Protein AF-A0A2U1PS26-F1 (afdb_monomer)

Radius of gyration: 28.85 Å; Cα contacts (8 Å, |Δi|>4): 694; chains: 1; bounding box: 115×81×84 Å

pLDDT: mean 74.06, std 21.69, range [26.38, 98.12]

Sequence (357 aa):
MASHRNKGPVSCQDYFPKDDKPQEVTSKIVESSTYLSTKQEAKMAFDSRVEKCLFYKRNDVLNTCCVNDLLLANPMSKTSIHYPLIVDDFARLVGSANGLICIVQYEGISIYNPTTRICNRVYGGFVAPMRDYHVVYGFGYDSYTDDYKVVAVHKSNNKVKVYSLKTRIWKKVSDFPDAYLLEDGVFLNGCIHWLDYLPNNFPTIVSFDLLTETYSQVSHPQYDEGEKRLDLGVLRDRLCVLSSYGQKAVTDIWVMQDDSWINSLSITYPEDHDGWGRLWQTYWMSNDGKILIRFGYRVFLYDSNNSSFTLVNETDDCRWVCSFDESLVSPIGPGIRYRLRSWKVKSRMGESSSSAI

Mean predicted aligned error: 13.65 Å

Nearest PDB structures (foldseek):
  7on7-assembly2_B  TM=6.291E-01  e=2.907E-09  synthetic construct
  8pju-assembly1_A  TM=6.583E-01  e=1.803E-07  synthetic construct
  7mx5-assembly2_B  TM=6.478E-01  e=5.528E-06  Acinetobacter baumannii
  6rte-assembly2_B  TM=4.426E-01  e=8.269E-06  Pseudomonas aeruginosa
  6igr-assembly1_A  TM=5.246E-01  e=3.181E-02  Deinococcus radiodurans R1 = ATCC 13939 = DSM 20539

Foldseek 3Di:
DDDDDDDDDDDDDDDDDDDDDDDDDDPVVVVVVVVVVVVVVVVVVVVPFQKKKWFDFAPFAIKIDGVVCLVVVNLPGIDGDPDPPPAHRPKDWQADEQQWTWIAHQQGIWTARPQVRDIDGADDFPDDRPPDPQKAWHWYADPVVRWIKIWIAGLPFQWIWIATLQVSDIDTDDGHDNFRFDHHWDDADQKTWTWGPPPPDDTWIWIARNVVRDIDTADDADDDDDDWDWAWEAAPRWIWIWTWHLVQQKTFIWTDDDRYIDRPAIAHHDPPDPSPWDWHYWAYADPQQWTFTDTRQWIWTARRVVNDTDTRPPSGNIPDMHIGTNDPDHSRHPDDDDPPPPPDPDDPDDDDDDDDD

Solvent-accessible surface area (backbone atoms only — not comparable to full-atom values): 21420 Å² total; per-residue (Å²): 135,88,81,90,83,88,82,84,86,86,87,84,86,89,87,87,90,84,89,84,84,88,88,75,90,62,71,67,59,53,57,50,49,54,55,49,47,52,52,49,49,50,49,51,51,58,77,65,55,72,48,28,34,38,38,34,35,72,97,54,66,48,34,36,33,48,46,66,41,60,73,69,73,46,77,84,65,64,46,76,52,90,62,93,74,79,71,53,92,69,51,40,79,36,36,52,45,84,23,35,34,35,37,41,35,48,93,36,35,36,31,32,12,79,68,70,66,44,73,28,82,46,76,64,84,69,86,62,77,58,81,65,91,46,59,38,38,24,30,37,48,24,78,88,78,70,35,43,38,39,38,30,36,32,57,90,76,29,45,28,26,40,32,34,44,57,78,70,45,77,42,79,58,73,59,50,73,95,53,41,66,82,61,55,14,47,52,56,98,42,25,33,37,31,62,25,52,42,94,90,55,80,63,40,32,42,32,36,35,60,80,82,68,44,77,47,81,46,86,63,71,90,74,75,89,74,79,63,50,78,33,72,36,57,56,93,95,25,55,26,40,39,43,32,26,72,94,73,42,32,32,38,35,29,36,52,52,92,94,45,64,41,83,73,47,76,46,70,58,67,90,88,56,85,80,78,57,47,77,61,46,55,52,47,69,54,95,86,42,39,30,42,34,34,47,52,37,35,37,30,42,33,34,66,85,78,74,43,78,43,78,46,82,92,30,69,55,30,75,51,74,40,51,40,48,79,38,83,63,66,51,59,34,81,88,77,79,80,78,80,78,78,80,78,81,79,80,79,79,80,82,86,78,88,77,89,131

InterPro domains:
  IPR013187 F-box associated beta-propeller, type 3 [PF08268] (90-270)
  IPR017451 F-box associated beta-propeller domain [TIGR01640] (96-295)
  IPR050796 SCF complex F-box component [PTHR31672] (48-308)

Organism: Artemisia annua (NCBI:txid35608)

Secondary structure (DSSP, 8-state):
---------------------PPP--HHHHHHHHHHHHHHHHHHHHHH---EEEEEETTS-EEEEEHHHHHTT-GGG-EEE-SS----TT-EEEEEETTEEEEEETTEEEEEETTTTEEEEE--SS-S-S--TTEEEEEEEETTTTEEEEEEEETTTTEEEEEETTTTEEEE-SPPPS--B-SPBEEETTEEEEEE--TTSPPEEEEEETTT--EEEE----PPSS--EEEEEEETTEEEEEEEEGGGTEEEEEEEETTEEEEEEEEEPPTT--SS--EEEEEEE-TTSEEEEEETTEEEEEETTTTEEEE-TT-TTEEEEEEE------SS-TT----------------------

Structure (mmCIF, N/CA/C/O backbone):
data_AF-A0A2U1PS26-F1
#
_entry.id   AF-A0A2U1PS26-F1
#
loop_
_atom_site.group_PDB
_atom_site.id
_atom_site.type_symbol
_atom_site.label_atom_id
_atom_site.label_alt_id
_atom_site.label_comp_id
_atom_site.label_asym_id
_atom_site.label_entity_id
_atom_site.label_seq_id
_atom_site.pdbx_PDB_ins_code
_atom_site.Cartn_x
_atom_site.Cartn_y
_atom_site.Cartn_z
_atom_site.occupancy
_atom_site.B_iso_or_equiv
_atom_site.auth_seq_id
_atom_site.auth_comp_id
_atom_site.auth_asym_id
_atom_site.auth_atom_id
_atom_site.pdbx_PDB_model_num
ATOM 1 N N . MET A 1 1 ? 46.882 -25.041 52.140 1.00 34.78 1 MET A N 1
ATOM 2 C CA . MET A 1 1 ? 47.902 -26.039 52.526 1.00 34.78 1 MET A CA 1
ATOM 3 C C . MET A 1 1 ? 47.245 -27.404 52.603 1.00 34.78 1 MET A C 1
ATOM 5 O O . MET A 1 1 ? 46.133 -27.484 53.099 1.00 34.78 1 MET A O 1
ATOM 9 N N . ALA A 1 2 ? 47.995 -28.417 52.172 1.00 35.75 2 ALA A N 1
ATOM 10 C CA . ALA A 1 2 ? 47.807 -29.853 52.378 1.00 35.75 2 ALA A CA 1
ATOM 11 C C . ALA A 1 2 ? 46.758 -30.590 51.524 1.00 35.75 2 ALA A C 1
ATOM 13 O O . ALA A 1 2 ? 45.553 -30.369 51.578 1.00 35.75 2 ALA A O 1
ATOM 14 N N . SER A 1 3 ? 47.323 -31.510 50.750 1.00 30.67 3 SER A N 1
ATOM 15 C CA . SER A 1 3 ? 46.745 -32.507 49.871 1.00 30.67 3 SER A CA 1
ATOM 16 C C . SER A 1 3 ? 46.545 -33.858 50.579 1.00 30.67 3 SER A C 1
ATOM 18 O O . SER A 1 3 ? 47.207 -34.162 51.567 1.00 30.67 3 SER A O 1
ATOM 20 N N . HIS A 1 4 ? 45.691 -34.676 49.954 1.00 34.16 4 HIS A N 1
ATOM 21 C CA . HIS A 1 4 ? 45.647 -36.147 49.924 1.00 34.16 4 HIS A CA 1
ATOM 22 C C . HIS A 1 4 ? 45.400 -36.963 51.207 1.00 34.16 4 HIS A C 1
ATOM 24 O O . HIS A 1 4 ? 46.207 -36.976 52.129 1.00 34.16 4 HIS A O 1
ATOM 30 N N . ARG A 1 5 ? 44.422 -37.886 51.116 1.00 34.34 5 ARG A N 1
ATOM 31 C CA . ARG A 1 5 ? 44.708 -39.335 50.988 1.00 34.34 5 ARG A CA 1
ATOM 32 C C . ARG A 1 5 ? 43.490 -40.170 50.555 1.00 34.34 5 ARG A C 1
ATOM 34 O O . ARG A 1 5 ? 42.388 -40.004 51.060 1.00 34.34 5 ARG A O 1
ATOM 41 N N . ASN A 1 6 ? 43.778 -41.091 49.634 1.00 31.48 6 ASN A N 1
ATOM 42 C CA . ASN A 1 6 ? 42.978 -42.213 49.133 1.00 31.48 6 ASN A CA 1
ATOM 43 C C . ASN A 1 6 ? 42.407 -43.129 50.223 1.00 31.48 6 ASN A C 1
ATOM 45 O O . ASN A 1 6 ? 43.132 -43.430 51.169 1.00 31.48 6 ASN A O 1
ATOM 49 N N . LYS A 1 7 ? 41.241 -43.738 49.942 1.00 34.38 7 LYS A N 1
ATOM 50 C CA . LYS A 1 7 ? 40.988 -45.193 50.063 1.00 34.38 7 LYS A CA 1
ATOM 51 C C . LYS A 1 7 ? 39.876 -45.627 49.085 1.00 34.38 7 LYS A C 1
ATOM 53 O O . LYS A 1 7 ? 38.741 -45.193 49.224 1.00 34.38 7 LYS A O 1
ATOM 58 N N . GLY A 1 8 ? 40.199 -46.497 48.129 1.00 26.38 8 GLY A N 1
ATOM 59 C CA . GLY A 1 8 ? 39.286 -47.564 47.676 1.00 26.38 8 GLY A CA 1
ATOM 60 C C . GLY A 1 8 ? 39.736 -48.896 48.308 1.00 26.38 8 GLY A C 1
ATOM 61 O O . GLY A 1 8 ? 40.668 -48.848 49.120 1.00 26.38 8 GLY A O 1
ATOM 62 N N . PRO A 1 9 ? 39.200 -50.078 47.932 1.00 38.41 9 PRO A N 1
ATOM 63 C CA . PRO A 1 9 ? 38.108 -50.363 46.985 1.00 38.41 9 PRO A CA 1
ATOM 64 C C . PRO A 1 9 ? 37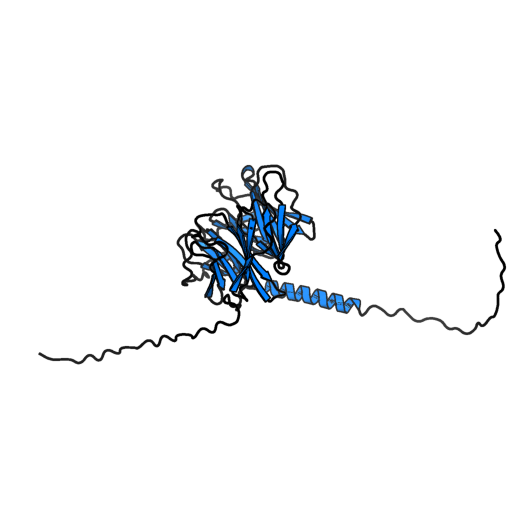.030 -51.327 47.557 1.00 38.41 9 PRO A C 1
ATOM 66 O O . PRO A 1 9 ? 37.272 -52.001 48.552 1.00 38.41 9 PRO A O 1
ATOM 69 N N . VAL A 1 10 ? 35.877 -51.474 46.889 1.00 32.66 10 VAL A N 1
ATOM 70 C CA . VAL A 1 10 ? 35.096 -52.732 46.901 1.00 32.66 10 VAL A CA 1
ATOM 71 C C . VAL A 1 10 ? 34.540 -52.980 45.498 1.00 32.66 10 VAL A C 1
ATOM 73 O O . VAL A 1 10 ? 33.983 -52.089 44.863 1.00 32.66 10 VAL A O 1
ATOM 76 N N . SER A 1 11 ? 34.775 -54.200 45.030 1.00 27.84 11 SER A N 1
ATOM 77 C CA . SER A 1 11 ? 34.477 -54.779 43.724 1.00 27.84 11 SER A CA 1
ATOM 78 C C . SER A 1 11 ? 33.042 -55.292 43.586 1.00 27.84 11 SER A C 1
ATOM 80 O O . SER A 1 11 ? 32.504 -55.841 44.545 1.00 27.84 11 SER A O 1
ATOM 82 N N . CYS A 1 12 ? 32.519 -55.278 42.358 1.00 27.55 12 CYS A N 1
ATOM 83 C CA . CYS A 1 12 ? 31.944 -56.461 41.694 1.00 27.55 12 CYS A CA 1
ATOM 84 C C . CYS A 1 12 ? 31.834 -56.188 40.181 1.00 27.55 12 CYS A C 1
ATOM 86 O O . CYS A 1 12 ? 30.952 -55.458 39.737 1.00 27.55 12 CYS A O 1
ATOM 88 N N . GLN A 1 13 ? 32.761 -56.759 39.409 1.00 27.91 13 GLN A N 1
ATOM 89 C CA . GLN A 1 13 ? 32.493 -57.291 38.064 1.00 27.91 13 GLN A CA 1
ATOM 90 C C . GLN A 1 13 ? 32.000 -58.744 38.302 1.00 27.91 13 GLN A C 1
ATOM 92 O O . GLN A 1 13 ? 32.330 -59.315 39.338 1.00 27.91 13 GLN A O 1
ATOM 97 N N . ASP A 1 14 ? 31.100 -59.363 37.542 1.00 28.75 14 ASP A N 1
ATOM 98 C CA . ASP A 1 14 ? 31.142 -59.653 36.109 1.00 28.75 14 ASP A CA 1
ATOM 99 C C . ASP A 1 14 ? 29.738 -60.054 35.602 1.00 28.75 14 ASP A C 1
ATOM 101 O O . ASP A 1 14 ? 28.973 -60.667 36.345 1.00 28.75 14 ASP A O 1
ATOM 105 N N . TYR A 1 15 ? 29.402 -59.725 34.347 1.00 30.38 15 TYR A N 1
ATOM 106 C CA . TYR A 1 15 ? 29.166 -60.671 33.231 1.00 30.38 15 TYR A CA 1
ATOM 107 C C . TYR A 1 15 ? 28.523 -59.941 32.022 1.00 30.38 15 TYR A C 1
ATOM 109 O O . TYR A 1 15 ? 27.446 -59.360 32.109 1.00 30.38 15 TYR A O 1
ATOM 117 N N . PHE A 1 16 ? 29.241 -59.970 30.895 1.00 35.31 16 PHE A N 1
ATOM 118 C CA . PHE A 1 16 ? 28.951 -59.427 29.547 1.00 35.31 16 PHE A CA 1
ATOM 119 C C . PHE A 1 16 ? 27.953 -60.320 28.749 1.00 35.31 16 PHE A C 1
ATOM 121 O O . PHE A 1 16 ? 27.821 -61.488 29.121 1.00 35.31 16 PHE A O 1
ATOM 128 N N . PRO A 1 17 ? 27.276 -59.853 27.659 1.00 33.19 17 PRO A N 1
ATOM 129 C CA . PRO A 1 17 ? 27.904 -59.628 26.339 1.00 33.19 17 PRO A CA 1
ATOM 130 C C . PRO A 1 17 ? 27.417 -58.410 25.519 1.00 33.19 17 PRO A C 1
ATOM 132 O O . PRO A 1 17 ? 26.493 -57.691 25.881 1.00 33.19 17 PRO A O 1
ATOM 135 N N . LYS A 1 18 ? 28.158 -58.181 24.427 1.00 33.16 18 LYS A N 1
ATOM 136 C CA . LYS A 1 18 ? 28.184 -57.040 23.503 1.00 33.16 18 LYS A CA 1
ATOM 137 C C . LYS A 1 18 ? 27.075 -57.032 22.430 1.00 33.16 18 LYS A C 1
ATOM 139 O O . LYS A 1 18 ? 26.565 -58.086 22.073 1.00 33.16 18 LYS A O 1
ATOM 144 N N . ASP A 1 19 ? 26.917 -55.827 21.864 1.00 38.78 19 ASP A N 1
ATOM 145 C CA . ASP A 1 19 ? 26.486 -55.433 20.506 1.00 38.78 19 ASP A CA 1
ATOM 146 C C . ASP A 1 19 ? 25.015 -55.616 20.079 1.00 38.78 19 ASP A C 1
ATOM 148 O O . ASP A 1 19 ? 24.597 -56.714 19.740 1.00 38.78 19 ASP A O 1
ATOM 152 N N . ASP A 1 20 ? 24.284 -54.492 19.946 1.00 31.50 20 ASP A N 1
ATOM 153 C CA . ASP A 1 20 ? 23.445 -54.217 18.762 1.00 31.50 20 ASP A CA 1
ATOM 154 C C . ASP A 1 20 ? 23.040 -52.720 18.620 1.00 31.50 20 ASP A C 1
ATOM 156 O O . ASP A 1 20 ? 22.429 -52.132 19.507 1.00 31.50 20 ASP A O 1
ATOM 160 N N . LYS A 1 21 ? 23.444 -52.141 17.475 1.00 32.28 21 LYS A N 1
ATOM 161 C CA . LYS A 1 21 ? 22.984 -50.981 16.657 1.00 32.28 21 LYS A CA 1
ATOM 162 C C . LYS A 1 21 ? 22.307 -49.720 17.267 1.00 32.28 21 LYS A C 1
ATOM 164 O O . LYS A 1 21 ? 21.411 -49.814 18.098 1.00 32.28 21 LYS A O 1
ATOM 169 N N . PRO A 1 22 ? 22.603 -48.511 16.728 1.00 32.78 22 PRO A N 1
ATOM 170 C CA . PRO A 1 22 ? 21.893 -47.281 17.086 1.00 32.78 22 PRO A CA 1
ATOM 171 C C . PRO A 1 22 ? 20.513 -47.203 16.405 1.00 32.78 22 PRO A C 1
ATOM 173 O O . PRO A 1 22 ? 20.401 -47.387 15.194 1.00 32.78 22 PRO A O 1
ATOM 176 N N . GLN A 1 23 ? 19.464 -46.900 17.178 1.00 32.31 23 GLN A N 1
ATOM 177 C CA . GLN A 1 23 ? 18.137 -46.567 16.650 1.00 32.31 23 GLN A CA 1
ATOM 178 C C . GLN A 1 23 ? 18.144 -45.168 16.013 1.00 32.31 23 GLN A C 1
ATOM 180 O O . GLN A 1 23 ? 18.415 -44.161 16.669 1.00 32.31 23 GLN A O 1
ATOM 185 N N . GLU A 1 24 ? 17.837 -45.133 14.718 1.00 36.78 24 GLU A N 1
ATOM 186 C CA . GLU A 1 24 ? 17.672 -43.945 13.884 1.00 36.78 24 GLU A CA 1
ATOM 187 C C . GLU A 1 24 ? 16.358 -43.190 14.153 1.00 36.78 24 GLU A C 1
ATOM 189 O O . GLU A 1 24 ? 15.264 -43.752 14.186 1.00 36.78 24 GLU A O 1
ATOM 194 N N . VAL A 1 25 ? 16.496 -41.867 14.276 1.00 42.25 25 VAL A N 1
ATOM 195 C CA . VAL A 1 25 ? 15.919 -40.871 13.352 1.00 42.25 25 VAL A CA 1
ATOM 196 C C . VAL A 1 25 ? 14.529 -41.209 12.790 1.00 42.25 25 VAL A C 1
ATOM 198 O O . VAL A 1 25 ? 14.389 -41.628 11.649 1.00 42.25 25 VAL A O 1
ATOM 201 N N . THR A 1 26 ? 13.469 -40.928 13.548 1.00 36.88 26 THR A N 1
ATOM 202 C CA . THR A 1 26 ? 12.095 -40.908 12.996 1.00 36.88 26 THR A CA 1
ATOM 203 C C . THR A 1 26 ? 11.290 -39.659 13.365 1.00 36.88 26 THR A C 1
ATOM 205 O O . THR A 1 26 ? 10.340 -39.333 12.663 1.00 36.88 26 THR A O 1
ATOM 208 N N . SER A 1 27 ? 11.700 -38.864 14.362 1.00 40.09 27 SER A N 1
ATOM 209 C CA . SER A 1 27 ? 10.968 -37.645 14.756 1.00 40.09 27 SER A CA 1
ATOM 210 C C . SER A 1 27 ? 11.283 -36.404 13.906 1.00 40.09 27 SER A C 1
ATOM 212 O O . SER A 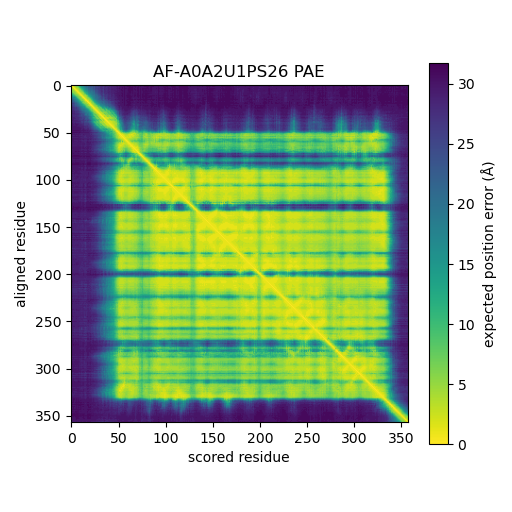1 27 ? 10.389 -35.610 13.637 1.00 40.09 27 SER A O 1
ATOM 214 N N . LYS A 1 28 ? 12.517 -36.249 13.401 1.00 41.44 28 LYS A N 1
ATOM 215 C CA . LYS A 1 28 ? 12.901 -35.083 12.569 1.00 41.44 28 LYS A CA 1
ATOM 216 C C . LYS A 1 28 ? 12.369 -35.129 11.133 1.00 41.44 28 LYS A C 1
ATOM 218 O O . LYS A 1 28 ? 12.204 -34.086 10.501 1.00 41.44 28 LYS A O 1
ATOM 223 N N . ILE A 1 29 ? 12.114 -36.325 10.599 1.00 40.34 29 ILE A N 1
ATOM 224 C CA . ILE A 1 29 ? 11.603 -36.498 9.230 1.00 40.34 29 ILE A CA 1
ATOM 225 C C . ILE A 1 29 ? 10.118 -36.123 9.160 1.00 40.34 29 ILE A C 1
ATOM 227 O O . ILE A 1 29 ? 9.696 -35.499 8.193 1.00 40.34 29 ILE A O 1
ATOM 231 N N . VAL A 1 30 ? 9.339 -36.411 10.209 1.00 42.69 30 VAL A N 1
ATOM 232 C CA . VAL A 1 30 ? 7.917 -36.048 10.238 1.00 42.69 30 VAL A CA 1
ATOM 233 C C . VAL A 1 30 ? 7.753 -34.529 10.277 1.00 42.69 30 VAL A C 1
ATOM 235 O O . VAL A 1 30 ? 7.093 -34.009 9.389 1.00 42.69 30 VAL A O 1
ATOM 238 N N . GLU A 1 31 ? 8.429 -33.807 11.181 1.00 43.06 31 GLU A N 1
ATOM 239 C CA . GLU A 1 31 ? 8.341 -32.334 11.280 1.00 43.06 31 GLU A CA 1
ATOM 240 C C . GLU A 1 31 ? 8.839 -31.601 10.024 1.00 43.06 31 GLU A C 1
ATOM 242 O O . GLU A 1 31 ? 8.233 -30.622 9.586 1.00 43.06 31 GLU A O 1
ATOM 247 N N . SER A 1 32 ? 9.923 -32.085 9.406 1.00 45.41 32 SER A N 1
ATOM 248 C CA . SER A 1 32 ? 10.411 -31.518 8.141 1.00 45.41 32 SER A CA 1
ATOM 249 C C . SER A 1 32 ? 9.468 -31.811 6.975 1.00 45.41 32 SER A C 1
ATOM 251 O O . SER A 1 32 ? 9.271 -30.936 6.135 1.00 45.41 32 SER A O 1
ATOM 253 N N . SER A 1 33 ? 8.832 -32.987 6.942 1.00 42.12 33 SER A N 1
ATOM 254 C CA . SER A 1 33 ? 7.845 -33.336 5.915 1.00 42.12 33 SER A CA 1
ATOM 255 C C . SER A 1 33 ? 6.547 -32.536 6.047 1.00 42.12 33 SER A C 1
ATOM 257 O O . SER A 1 33 ? 6.042 -32.060 5.033 1.00 42.12 33 SER A O 1
ATOM 259 N N . THR A 1 34 ? 6.047 -32.285 7.265 1.00 44.38 34 THR A N 1
ATOM 260 C CA . THR A 1 34 ? 4.886 -31.409 7.482 1.00 44.38 34 THR A CA 1
ATOM 261 C C . THR A 1 34 ? 5.214 -29.962 7.139 1.00 44.38 34 THR A C 1
ATOM 263 O O . THR A 1 34 ? 4.409 -29.307 6.482 1.00 44.38 34 THR A O 1
ATOM 266 N N . TYR A 1 35 ? 6.402 -29.467 7.500 1.00 39.16 35 TYR A N 1
ATOM 267 C CA . TYR A 1 35 ? 6.865 -28.120 7.139 1.00 39.16 35 TYR A CA 1
ATOM 268 C C . TYR A 1 35 ? 7.067 -27.934 5.623 1.00 39.16 35 TYR A C 1
ATOM 270 O O . TYR A 1 35 ? 6.738 -26.890 5.059 1.00 39.16 35 TYR A O 1
ATOM 278 N N . LEU A 1 36 ? 7.586 -28.953 4.933 1.00 38.38 36 LEU A N 1
ATOM 279 C CA . LEU A 1 36 ? 7.702 -28.958 3.473 1.00 38.38 36 LEU A CA 1
ATOM 280 C C . LEU A 1 36 ? 6.326 -29.055 2.804 1.00 38.38 36 LEU A C 1
ATOM 282 O O . LEU A 1 36 ? 6.094 -28.336 1.834 1.00 38.38 36 LEU A O 1
ATOM 286 N N . SER A 1 37 ? 5.409 -29.865 3.347 1.00 36.72 37 SER A N 1
ATOM 287 C CA . SER A 1 37 ? 4.041 -29.985 2.831 1.00 36.72 37 SER A CA 1
ATOM 288 C C . SER A 1 37 ? 3.262 -28.683 2.985 1.00 36.72 37 SER A C 1
ATOM 290 O O . SER A 1 37 ? 2.661 -28.243 2.018 1.00 36.72 37 SER A O 1
ATOM 292 N N . THR A 1 38 ? 3.377 -27.977 4.117 1.00 46.19 38 THR A N 1
ATOM 293 C CA . THR A 1 38 ? 2.705 -26.682 4.315 1.00 46.19 38 THR A CA 1
ATOM 294 C C . THR A 1 38 ? 3.297 -25.588 3.434 1.00 46.19 38 THR A C 1
ATOM 296 O O . THR A 1 38 ? 2.556 -24.749 2.933 1.00 46.19 38 THR A O 1
ATOM 299 N N . LYS A 1 39 ? 4.609 -25.610 3.156 1.00 45.50 39 LYS A N 1
ATOM 300 C CA . LYS A 1 39 ? 5.211 -24.728 2.141 1.00 45.50 39 LYS A CA 1
ATOM 301 C C . LYS A 1 39 ? 4.756 -25.065 0.724 1.00 45.50 39 LYS A C 1
ATOM 303 O O . LYS A 1 39 ? 4.541 -24.147 -0.061 1.00 45.50 39 LYS A O 1
ATOM 308 N N . GLN A 1 40 ? 4.624 -26.344 0.379 1.00 34.81 40 GLN A N 1
ATOM 309 C CA . GLN A 1 40 ? 4.108 -26.765 -0.926 1.00 34.81 40 GLN A CA 1
ATOM 310 C C . GLN A 1 40 ? 2.625 -26.434 -1.082 1.00 34.81 40 GLN A C 1
ATOM 312 O O . GLN A 1 40 ? 2.249 -25.923 -2.126 1.00 34.81 40 GLN A O 1
ATOM 317 N N . GLU A 1 41 ? 1.811 -26.640 -0.052 1.00 37.53 41 GLU A N 1
ATOM 318 C CA . GLU A 1 41 ? 0.396 -26.272 -0.016 1.00 37.53 41 GLU A CA 1
ATOM 319 C C . GLU A 1 41 ? 0.212 -24.754 -0.053 1.00 37.53 41 GLU A C 1
ATOM 321 O O . GLU A 1 41 ? -0.625 -24.274 -0.806 1.00 37.53 41 GLU A O 1
ATOM 326 N N . ALA A 1 42 ? 1.031 -23.977 0.665 1.00 40.12 42 ALA A N 1
ATOM 327 C CA . ALA A 1 42 ? 1.027 -22.515 0.581 1.00 40.12 42 ALA A CA 1
ATOM 328 C C . ALA A 1 42 ? 1.465 -22.018 -0.805 1.00 40.12 42 ALA A C 1
ATOM 330 O O . ALA A 1 42 ? 0.868 -21.088 -1.339 1.00 40.12 42 ALA A O 1
ATOM 331 N N . LYS A 1 43 ? 2.463 -22.667 -1.419 1.00 34.78 43 LYS A N 1
ATOM 332 C CA . LYS A 1 43 ? 2.908 -22.373 -2.788 1.00 34.78 43 LYS A CA 1
ATOM 333 C C . LYS A 1 43 ? 1.840 -22.735 -3.825 1.00 34.78 43 LYS A C 1
ATOM 335 O O . LYS A 1 43 ? 1.573 -21.943 -4.716 1.00 34.78 43 LYS A O 1
ATOM 340 N N . MET A 1 44 ? 1.183 -23.885 -3.680 1.00 33.53 44 MET A N 1
ATOM 341 C CA . MET A 1 44 ? 0.065 -24.303 -4.533 1.00 33.53 44 MET A CA 1
ATOM 342 C C . MET A 1 44 ? -1.170 -23.415 -4.332 1.00 33.53 44 MET A C 1
ATOM 344 O O . MET A 1 44 ? -1.860 -23.104 -5.297 1.00 33.53 44 MET A O 1
ATOM 348 N N . ALA A 1 45 ? -1.434 -22.963 -3.104 1.00 38.72 45 ALA A N 1
ATOM 349 C CA . ALA A 1 45 ? -2.492 -22.006 -2.806 1.00 38.72 45 ALA A CA 1
ATOM 350 C C . ALA A 1 45 ? -2.195 -20.634 -3.430 1.00 38.72 45 ALA A C 1
ATOM 352 O O . ALA A 1 45 ? -3.106 -20.041 -4.001 1.00 38.72 45 ALA A O 1
ATOM 353 N N . PHE A 1 46 ? -0.941 -20.168 -3.384 1.00 40.47 46 PHE A N 1
ATOM 354 C CA . PHE A 1 46 ? -0.475 -18.958 -4.071 1.00 40.47 46 PHE A CA 1
ATOM 355 C C . PHE A 1 46 ? -0.643 -19.078 -5.595 1.00 40.47 46 PHE A C 1
ATOM 357 O O . PHE A 1 46 ? -1.271 -18.218 -6.203 1.00 40.47 46 PHE A O 1
ATOM 364 N N . ASP A 1 47 ? -0.218 -20.197 -6.192 1.00 40.25 47 ASP A N 1
ATOM 365 C CA . ASP A 1 47 ? -0.351 -20.459 -7.635 1.00 40.25 47 ASP A CA 1
ATOM 366 C C . ASP A 1 47 ? -1.822 -20.627 -8.096 1.00 40.25 47 ASP A C 1
ATOM 368 O O . ASP A 1 47 ? -2.117 -20.509 -9.285 1.00 40.25 47 ASP A O 1
ATOM 372 N N . SER A 1 48 ? -2.760 -20.890 -7.173 1.00 40.31 48 SER A N 1
ATOM 373 C CA . SER A 1 48 ? -4.198 -21.058 -7.462 1.00 40.31 48 SER A CA 1
ATOM 374 C C . SER A 1 48 ? -5.041 -19.785 -7.315 1.00 40.31 48 SER A C 1
ATOM 376 O O . SER A 1 48 ? -6.212 -19.779 -7.707 1.00 40.31 48 SER A O 1
ATOM 378 N N . ARG A 1 49 ? -4.491 -18.709 -6.736 1.00 56.66 49 ARG A N 1
ATOM 379 C CA . ARG A 1 49 ? -5.242 -17.465 -6.539 1.00 56.66 49 ARG A CA 1
ATOM 380 C C . ARG A 1 49 ? -5.366 -16.727 -7.863 1.00 56.66 49 ARG A C 1
ATOM 382 O O . ARG A 1 49 ? -4.382 -16.333 -8.480 1.00 56.66 49 ARG A O 1
ATOM 389 N N . VAL A 1 50 ? -6.604 -16.499 -8.288 1.00 56.72 50 VAL A N 1
ATOM 390 C CA . VAL A 1 50 ? -6.889 -15.554 -9.367 1.00 56.72 50 VAL A CA 1
ATOM 391 C C . VAL A 1 50 ? -6.699 -14.154 -8.796 1.00 56.72 50 VAL A C 1
ATOM 393 O O . VAL A 1 50 ? -7.640 -13.542 -8.293 1.00 56.72 50 VAL A O 1
ATOM 396 N N . GLU A 1 51 ? -5.470 -13.651 -8.840 1.00 71.81 51 GLU A N 1
ATOM 397 C CA . GLU A 1 51 ? -5.205 -12.265 -8.479 1.00 71.81 51 GLU A CA 1
ATOM 398 C C . GLU A 1 51 ? -5.899 -11.347 -9.487 1.00 71.81 51 GLU A C 1
ATOM 400 O O . GLU A 1 51 ? -5.717 -11.433 -10.712 1.00 71.81 51 GLU A O 1
ATOM 405 N N . LYS A 1 52 ? -6.764 -10.482 -8.957 1.00 79.94 52 LYS A N 1
ATOM 406 C CA . LYS A 1 52 ? -7.447 -9.456 -9.733 1.00 79.94 52 LYS A CA 1
ATOM 407 C C . LYS A 1 52 ? -6.758 -8.127 -9.525 1.00 79.94 52 LYS A C 1
ATOM 409 O O . LYS A 1 52 ? -6.314 -7.792 -8.429 1.00 79.94 52 LYS A O 1
ATOM 414 N N . CYS A 1 53 ? -6.732 -7.343 -10.592 1.00 81.19 53 CYS A N 1
ATOM 415 C CA . CYS A 1 53 ? -6.328 -5.956 -10.528 1.00 81.19 53 CYS A CA 1
ATOM 416 C C . CYS A 1 53 ? -7.529 -5.036 -10.672 1.00 81.19 53 CYS A C 1
ATOM 418 O O . CYS A 1 53 ? -8.432 -5.244 -11.486 1.00 81.19 53 CYS A O 1
ATOM 420 N N . LEU A 1 54 ? -7.491 -3.992 -9.860 1.00 84.12 54 LEU A N 1
ATOM 421 C CA . LEU A 1 54 ? -8.385 -2.858 -9.861 1.00 84.12 54 LEU A CA 1
ATOM 422 C C . LEU A 1 54 ? -7.596 -1.642 -10.335 1.00 84.12 54 LEU A C 1
ATOM 424 O O . LEU A 1 54 ? -6.500 -1.396 -9.836 1.00 84.12 54 LEU A O 1
ATOM 428 N N . PHE A 1 55 ? -8.143 -0.859 -11.253 1.00 81.62 55 PHE A N 1
ATOM 429 C CA . PHE A 1 55 ? -7.524 0.398 -11.660 1.00 81.62 55 PHE A CA 1
ATOM 430 C C . PHE A 1 55 ? -8.573 1.488 -11.837 1.00 81.62 55 PHE A C 1
ATOM 432 O O . PHE A 1 55 ? -9.718 1.229 -12.220 1.00 81.62 55 PHE A O 1
ATOM 439 N N . TYR A 1 56 ? -8.164 2.716 -11.534 1.00 81.56 56 TYR A N 1
ATOM 440 C CA . TYR A 1 56 ? -8.995 3.904 -11.665 1.00 81.56 56 TYR A CA 1
ATOM 441 C C . TYR A 1 56 ? -8.347 4.893 -12.623 1.00 81.56 56 TYR A C 1
ATOM 443 O O . TYR A 1 56 ? -7.204 5.317 -12.428 1.00 81.56 56 TYR A O 1
ATOM 451 N N . LYS A 1 57 ? -9.113 5.272 -13.641 1.00 80.94 57 LYS A N 1
ATOM 452 C CA . LYS A 1 57 ? -8.792 6.334 -14.584 1.00 80.94 57 LYS A CA 1
ATOM 453 C C . LYS A 1 57 ? -9.581 7.583 -14.212 1.00 80.94 57 LYS A C 1
ATOM 455 O O . LYS A 1 57 ? -10.721 7.488 -13.765 1.00 80.94 57 LYS A O 1
ATOM 460 N N . ARG A 1 58 ? -8.972 8.757 -14.377 1.00 77.25 58 ARG A N 1
ATOM 461 C CA . ARG A 1 58 ? -9.626 10.030 -14.058 1.00 77.25 58 ARG A CA 1
ATOM 462 C C . ARG A 1 58 ? -10.957 10.181 -14.811 1.00 77.25 58 ARG A C 1
ATOM 464 O O . ARG A 1 58 ? -11.009 9.921 -16.011 1.00 77.25 58 ARG A O 1
ATOM 471 N N . ASN A 1 59 ? -11.996 10.657 -14.120 1.00 73.50 59 ASN A N 1
ATOM 472 C CA . ASN A 1 59 ? -13.358 10.830 -14.652 1.00 73.50 59 ASN A CA 1
ATOM 473 C C . ASN A 1 59 ? -14.011 9.549 -15.210 1.00 73.50 59 ASN A C 1
ATOM 475 O O . ASN A 1 59 ? -14.973 9.639 -15.973 1.00 73.50 59 ASN A O 1
ATOM 479 N N . ASP A 1 60 ? -13.503 8.372 -14.851 1.00 74.81 60 ASP A N 1
ATOM 480 C CA . ASP A 1 60 ? -14.023 7.086 -15.309 1.00 74.81 60 ASP A CA 1
ATOM 481 C C . ASP A 1 60 ? -14.631 6.294 -14.142 1.00 74.81 60 ASP A C 1
ATOM 483 O O . ASP A 1 60 ? -14.562 6.682 -12.974 1.00 74.81 60 ASP A O 1
ATOM 487 N N . VAL A 1 61 ? -15.244 5.157 -14.450 1.00 74.56 61 VAL A N 1
ATOM 488 C CA . VAL A 1 61 ? -15.639 4.170 -13.450 1.00 74.56 61 VAL A CA 1
ATOM 489 C C . VAL A 1 61 ? -14.454 3.299 -13.049 1.00 74.56 61 VAL A C 1
ATOM 491 O O . VAL A 1 61 ? -13.430 3.193 -13.725 1.00 74.56 61 VAL A O 1
ATOM 494 N N . LEU A 1 62 ? -14.609 2.640 -11.910 1.00 78.50 62 LEU A N 1
ATOM 495 C CA . LEU A 1 62 ? -13.643 1.677 -11.423 1.00 78.50 62 LEU A CA 1
ATOM 496 C C . LEU A 1 62 ? -13.656 0.419 -12.304 1.00 78.50 62 LEU A C 1
ATOM 498 O O . LEU A 1 62 ? -14.711 -0.184 -12.518 1.00 78.50 62 LEU A O 1
ATOM 502 N N . ASN A 1 63 ? -12.490 -0.000 -12.792 1.00 77.38 63 ASN A N 1
ATOM 503 C CA . ASN A 1 63 ? -12.370 -1.141 -13.696 1.00 77.38 63 ASN A CA 1
ATOM 504 C C . ASN A 1 63 ? -11.641 -2.307 -13.025 1.00 77.38 63 ASN A C 1
ATOM 506 O O . ASN A 1 63 ? -10.673 -2.107 -12.289 1.00 77.38 63 ASN A O 1
ATOM 510 N N . THR A 1 64 ? -12.104 -3.531 -13.300 1.00 78.75 64 THR A N 1
ATOM 511 C CA . THR A 1 64 ? -11.452 -4.770 -12.846 1.00 78.75 64 THR A CA 1
ATOM 512 C C . THR A 1 64 ? -11.092 -5.686 -13.997 1.00 78.75 64 THR A C 1
ATOM 514 O O . THR A 1 64 ? -11.831 -5.786 -14.978 1.00 78.75 64 THR A O 1
ATOM 517 N N . CYS A 1 65 ? -9.977 -6.392 -13.843 1.00 77.44 65 CYS A N 1
ATOM 518 C CA . CYS A 1 65 ? -9.527 -7.438 -14.756 1.00 77.44 65 CYS A CA 1
ATOM 519 C C . CYS A 1 65 ? -8.722 -8.499 -13.995 1.00 77.44 65 CYS A C 1
ATOM 521 O O . CYS A 1 65 ? -8.204 -8.233 -12.906 1.00 77.44 65 CYS A O 1
ATOM 523 N N . CYS A 1 66 ? -8.630 -9.708 -14.549 1.00 79.06 66 CYS A N 1
ATOM 524 C CA . CYS A 1 66 ? -7.676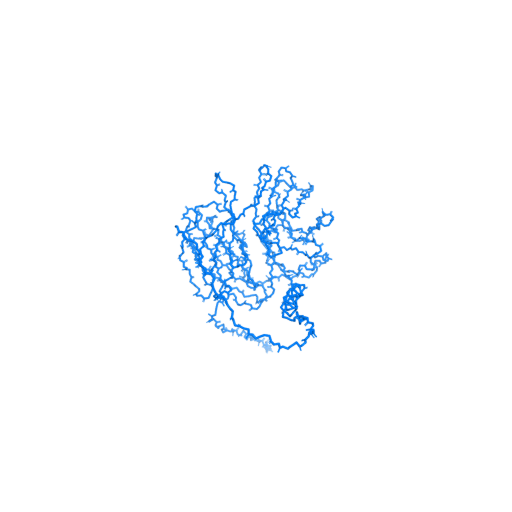 -10.695 -14.058 1.00 79.06 66 CYS A CA 1
ATOM 525 C C . CYS A 1 66 ? -6.261 -10.270 -14.459 1.00 79.06 66 CYS A C 1
ATOM 527 O O . CYS A 1 66 ? -6.044 -9.847 -15.595 1.00 79.06 66 CYS A O 1
ATOM 529 N N . VAL A 1 67 ? -5.296 -10.410 -13.549 1.00 74.12 67 VAL A N 1
ATOM 530 C CA . VAL A 1 67 ? -3.894 -10.121 -13.869 1.00 74.12 67 VAL A CA 1
ATOM 531 C C . VAL A 1 67 ? -3.402 -11.022 -14.997 1.00 74.12 67 VAL A C 1
ATOM 533 O O . VAL A 1 67 ? -2.798 -10.522 -15.937 1.00 74.12 67 VAL A O 1
ATOM 536 N N . ASN A 1 68 ? -3.735 -12.315 -14.978 1.00 72.56 68 ASN A N 1
ATOM 537 C CA . ASN A 1 68 ? -3.330 -13.256 -16.028 1.00 72.56 68 ASN A CA 1
ATOM 538 C C . ASN A 1 68 ? -3.855 -12.863 -17.417 1.00 72.56 68 ASN A C 1
ATOM 540 O O . ASN A 1 68 ? -3.135 -13.017 -18.402 1.00 72.56 68 ASN A O 1
ATOM 544 N N . ASP A 1 69 ? -5.058 -12.288 -17.503 1.00 73.62 69 ASP A N 1
ATOM 545 C CA . ASP A 1 69 ? -5.599 -11.783 -18.772 1.00 73.62 69 ASP A CA 1
ATOM 546 C C . ASP A 1 69 ? -4.762 -10.606 -19.310 1.00 73.62 69 ASP A C 1
ATOM 548 O O . ASP A 1 69 ? -4.556 -10.490 -20.521 1.00 73.62 69 ASP A O 1
ATOM 552 N N . LEU A 1 70 ? -4.210 -9.769 -18.416 1.00 70.69 70 LEU A N 1
ATOM 553 C CA . LEU A 1 70 ? -3.243 -8.729 -18.790 1.00 70.69 70 LEU A CA 1
ATOM 554 C C . LEU A 1 70 ? -1.924 -9.333 -19.297 1.00 70.69 70 LEU A C 1
ATOM 556 O O . LEU A 1 70 ? -1.343 -8.803 -20.243 1.00 70.69 70 LEU A O 1
ATOM 560 N N . LEU A 1 71 ? -1.458 -10.441 -18.705 1.00 66.81 71 LEU A N 1
ATOM 561 C CA . LEU A 1 71 ? -0.204 -11.105 -19.100 1.00 66.81 71 LEU A CA 1
ATOM 562 C C . LEU A 1 71 ? -0.277 -11.766 -20.469 1.00 66.81 71 LEU A C 1
ATOM 564 O O . LEU A 1 71 ? 0.722 -11.817 -21.181 1.00 66.81 71 LEU A O 1
ATOM 568 N N . LEU A 1 72 ? -1.447 -12.290 -20.830 1.00 63.62 72 LEU A N 1
ATOM 569 C CA . LEU A 1 72 ? -1.670 -12.951 -22.114 1.00 63.62 72 LEU A CA 1
ATOM 570 C C . LEU A 1 72 ? -1.882 -11.951 -23.264 1.00 63.62 72 LEU A C 1
ATOM 572 O O . LEU A 1 72 ? -2.226 -12.367 -24.368 1.00 63.62 72 LEU A O 1
ATOM 576 N N . ALA A 1 73 ? -1.696 -10.646 -23.010 1.00 54.69 73 ALA A N 1
ATOM 577 C CA . ALA A 1 73 ? -1.954 -9.556 -23.951 1.00 54.69 73 ALA A CA 1
ATOM 578 C C . ALA A 1 73 ? -3.362 -9.624 -24.575 1.00 54.69 73 ALA A C 1
ATOM 580 O O . ALA A 1 73 ? -3.574 -9.161 -25.697 1.00 54.69 73 ALA A O 1
ATOM 581 N N . ASN A 1 74 ? -4.332 -10.194 -23.849 1.00 54.28 74 ASN A N 1
ATOM 582 C CA . ASN A 1 74 ? -5.697 -10.380 -24.321 1.00 54.28 74 ASN A CA 1
ATOM 583 C C . ASN A 1 74 ? -6.656 -9.508 -23.488 1.00 54.28 74 ASN A C 1
ATOM 585 O O . ASN A 1 74 ? -7.312 -9.996 -22.568 1.00 54.28 74 ASN A O 1
ATOM 589 N N . PRO A 1 75 ? -6.751 -8.195 -23.776 1.00 52.25 75 PRO A N 1
ATOM 590 C CA . PRO A 1 75 ? -7.469 -7.224 -22.944 1.00 52.25 75 PRO A CA 1
ATOM 591 C C . PRO A 1 75 ? -9.002 -7.389 -22.926 1.00 52.25 75 PRO A C 1
ATOM 593 O O . PRO A 1 75 ? -9.690 -6.557 -22.340 1.00 52.25 75 PRO A O 1
ATOM 596 N N . MET A 1 76 ? -9.562 -8.438 -23.541 1.00 45.59 76 MET A N 1
ATOM 597 C CA . MET A 1 76 ? -11.008 -8.598 -23.761 1.00 45.59 76 MET A CA 1
ATOM 598 C C . MET A 1 76 ? -11.832 -9.012 -22.525 1.00 45.59 76 MET A C 1
ATOM 600 O O . MET A 1 76 ? -13.055 -9.070 -22.611 1.00 45.59 76 MET A O 1
ATOM 604 N N . SER A 1 77 ? -11.211 -9.266 -21.370 1.00 57.97 77 SER A N 1
ATOM 605 C CA . SER A 1 77 ? -11.883 -9.726 -20.135 1.00 57.97 77 SER A CA 1
ATOM 606 C C . SER A 1 77 ? -11.995 -8.619 -19.066 1.00 57.97 77 SER A C 1
ATOM 608 O O . SER A 1 77 ? -11.908 -8.842 -17.857 1.00 57.97 77 SER A O 1
ATOM 610 N N . LYS A 1 78 ? -12.153 -7.359 -19.487 1.00 64.31 78 LYS A N 1
ATOM 611 C CA . LYS A 1 78 ? -12.391 -6.252 -18.548 1.00 64.31 78 LYS A CA 1
ATOM 612 C C . LYS A 1 78 ? -13.859 -6.219 -18.144 1.00 64.31 78 LYS A C 1
ATOM 614 O O . LYS A 1 78 ? -14.750 -6.249 -18.987 1.00 64.31 78 LYS A O 1
ATOM 619 N N . THR A 1 79 ? -14.114 -6.105 -16.844 1.00 63.34 79 THR A N 1
ATOM 620 C CA . THR A 1 79 ? -15.457 -5.835 -16.322 1.00 63.34 79 THR A CA 1
ATOM 621 C C . THR A 1 79 ? -15.460 -4.464 -15.663 1.00 63.34 79 THR A C 1
ATOM 623 O O . THR A 1 79 ? -14.827 -4.265 -14.619 1.00 63.34 79 THR A O 1
ATOM 626 N N . SER A 1 80 ? -16.187 -3.522 -16.263 1.00 64.62 80 SER A N 1
ATOM 627 C CA . SER A 1 80 ? -16.460 -2.225 -15.646 1.00 64.62 80 SER A CA 1
ATOM 628 C C . SER A 1 80 ? -17.385 -2.413 -14.449 1.00 64.62 80 SER A C 1
ATOM 630 O O . SER A 1 80 ? -18.446 -3.040 -14.541 1.00 64.62 80 SER A O 1
ATOM 632 N N . ILE A 1 81 ? -16.986 -1.872 -13.300 1.00 63.91 81 ILE A N 1
ATOM 633 C CA . ILE A 1 81 ? -17.798 -1.910 -12.092 1.00 63.91 81 ILE A CA 1
ATOM 634 C C . ILE A 1 81 ? -18.653 -0.642 -12.060 1.00 63.91 81 ILE A C 1
ATOM 636 O O . ILE A 1 81 ? -18.262 0.393 -11.524 1.00 63.91 81 ILE A O 1
ATOM 640 N N . HIS A 1 82 ? -19.861 -0.734 -12.617 1.00 54.69 82 HIS A N 1
ATOM 641 C CA . HIS A 1 82 ? -20.899 0.276 -12.419 1.00 54.69 82 HIS A CA 1
ATOM 642 C C . HIS A 1 82 ? -21.505 0.106 -11.020 1.00 54.69 82 HIS A C 1
ATOM 644 O O . HIS A 1 82 ? -22.362 -0.751 -10.801 1.00 54.69 82 HIS A O 1
ATOM 650 N N . TYR A 1 83 ? -21.039 0.887 -10.048 1.00 54.94 83 TYR A N 1
ATOM 651 C CA . TYR A 1 83 ? -21.565 0.878 -8.679 1.00 54.94 83 TYR A CA 1
ATOM 652 C C . TYR A 1 83 ? -21.601 2.315 -8.115 1.00 54.94 83 TYR A C 1
ATOM 654 O O . TYR A 1 83 ? -20.893 3.170 -8.640 1.00 54.94 83 TYR A O 1
ATOM 662 N N . PRO A 1 84 ? -22.382 2.632 -7.056 1.00 52.25 84 PRO A N 1
ATOM 663 C CA . PRO A 1 84 ? -22.525 3.982 -6.515 1.00 52.25 84 PRO A CA 1
ATOM 664 C C . PRO A 1 84 ? -21.290 4.454 -5.731 1.00 52.25 84 PRO A C 1
ATOM 666 O O . PRO A 1 84 ? -21.374 5.424 -4.981 1.00 52.25 84 PRO A O 1
ATOM 669 N N . LEU A 1 85 ? -20.141 3.784 -5.889 1.00 62.53 85 LEU A N 1
ATOM 670 C CA . LEU A 1 85 ? -18.858 4.336 -5.484 1.00 62.53 85 LEU A CA 1
ATOM 671 C C . LEU A 1 85 ? -18.510 5.437 -6.494 1.00 62.53 85 LEU A C 1
ATOM 673 O O . LEU A 1 85 ? -17.777 5.205 -7.449 1.00 62.53 85 LEU A O 1
ATOM 677 N N . ILE A 1 86 ? -19.105 6.618 -6.327 1.00 63.00 86 ILE A N 1
ATOM 678 C CA . ILE A 1 86 ? -18.697 7.805 -7.076 1.00 63.00 86 ILE A CA 1
ATOM 679 C C . ILE A 1 86 ? -17.301 8.142 -6.568 1.00 63.00 86 ILE A C 1
ATOM 681 O O . ILE A 1 86 ? -17.136 8.634 -5.456 1.00 63.00 86 ILE A O 1
ATOM 685 N N . VAL A 1 87 ? -16.299 7.763 -7.350 1.00 71.44 87 VAL A N 1
ATOM 686 C CA . VAL A 1 87 ? -14.905 8.090 -7.092 1.00 71.44 87 VAL A CA 1
ATOM 687 C C . VAL A 1 87 ? -14.687 9.488 -7.654 1.00 71.44 87 VAL A C 1
ATOM 689 O O . VAL A 1 87 ? -14.909 9.714 -8.839 1.00 71.44 87 VAL A O 1
ATOM 692 N N . ASP A 1 88 ? -14.329 10.441 -6.799 1.00 75.06 88 ASP A N 1
ATOM 693 C CA . ASP A 1 88 ? -14.003 11.791 -7.253 1.00 75.06 88 ASP A CA 1
ATOM 694 C C . ASP A 1 88 ? -12.554 11.892 -7.769 1.00 75.06 88 ASP A C 1
ATOM 696 O O . ASP A 1 88 ? -11.739 10.972 -7.654 1.00 75.06 88 ASP A O 1
ATOM 700 N N . ASP A 1 89 ? -12.222 13.040 -8.357 1.00 74.44 89 ASP A N 1
ATOM 701 C CA . ASP A 1 89 ? -10.895 13.340 -8.910 1.00 74.44 89 ASP A CA 1
ATOM 702 C C . ASP A 1 89 ? -9.759 13.357 -7.865 1.00 74.44 89 ASP A C 1
ATOM 704 O O . ASP A 1 89 ? -8.580 13.313 -8.238 1.00 74.44 89 ASP A O 1
ATOM 708 N N . PHE A 1 90 ? -10.100 13.413 -6.573 1.00 76.38 90 PHE A N 1
ATOM 709 C CA . PHE A 1 90 ? -9.178 13.421 -5.435 1.00 76.38 90 PHE A CA 1
ATOM 710 C C . PHE A 1 90 ? -9.035 12.044 -4.785 1.00 76.38 90 PHE A C 1
ATOM 712 O O . PHE A 1 90 ? -8.356 11.915 -3.763 1.00 76.38 90 PHE A O 1
ATOM 719 N N . ALA A 1 91 ? -9.654 11.013 -5.360 1.00 82.69 91 ALA A N 1
ATOM 720 C CA . ALA A 1 91 ? -9.617 9.691 -4.782 1.00 82.69 91 ALA A CA 1
ATOM 721 C C . ALA A 1 91 ? -8.211 9.090 -4.791 1.00 82.69 91 ALA A C 1
ATOM 723 O O . ALA A 1 91 ? -7.561 8.978 -5.835 1.00 82.69 91 ALA A O 1
ATOM 724 N N . ARG A 1 92 ? -7.781 8.625 -3.622 1.00 85.88 92 ARG A N 1
ATOM 725 C CA . ARG A 1 92 ? -6.506 7.944 -3.411 1.00 85.88 92 ARG A CA 1
ATOM 726 C C . ARG A 1 92 ? -6.761 6.548 -2.873 1.00 85.88 92 ARG A C 1
ATOM 728 O O . ARG A 1 92 ? -7.548 6.364 -1.944 1.00 85.88 92 ARG A O 1
ATOM 735 N N . LEU A 1 93 ? -6.090 5.573 -3.466 1.00 89.25 93 LEU A N 1
ATOM 736 C CA . LEU A 1 93 ? -6.002 4.230 -2.921 1.00 89.25 93 LEU A CA 1
ATOM 737 C C . LEU A 1 93 ? -5.024 4.243 -1.745 1.00 89.25 93 LEU A C 1
ATOM 739 O O . LEU A 1 93 ? -3.863 4.587 -1.934 1.00 89.25 93 LEU A O 1
ATOM 743 N N . VAL A 1 94 ? -5.494 3.838 -0.566 1.00 91.62 94 VAL A N 1
ATOM 744 C CA . VAL A 1 94 ? -4.638 3.686 0.621 1.00 91.62 94 VAL A CA 1
ATOM 745 C C . VAL A 1 94 ? -3.967 2.314 0.619 1.00 91.62 94 VAL A C 1
ATOM 747 O O . VAL A 1 94 ? -2.794 2.196 0.941 1.00 91.62 94 VAL A O 1
ATOM 750 N N . GLY A 1 95 ? -4.716 1.269 0.260 1.00 90.94 95 GLY A N 1
ATOM 751 C CA . GLY A 1 95 ? -4.208 -0.099 0.201 1.00 90.94 95 GLY A CA 1
ATOM 752 C C . GLY A 1 95 ? -5.316 -1.148 0.178 1.00 90.94 95 GLY A C 1
ATOM 753 O O . GLY A 1 95 ? -6.508 -0.821 0.254 1.00 90.94 95 GLY A O 1
ATOM 754 N N . SER A 1 96 ? -4.909 -2.413 0.093 1.00 91.38 96 SER A N 1
ATOM 755 C CA . SER A 1 96 ? -5.778 -3.587 0.164 1.00 91.38 96 SER A CA 1
ATOM 756 C C . SER A 1 96 ? -5.340 -4.541 1.276 1.00 91.38 96 SER A C 1
ATOM 758 O O . SER A 1 96 ? -4.174 -4.598 1.655 1.00 91.38 96 SER A O 1
ATOM 760 N N . ALA A 1 97 ? -6.300 -5.283 1.822 1.00 92.56 97 ALA A N 1
ATOM 761 C CA . ALA A 1 97 ? -6.055 -6.356 2.775 1.00 92.56 97 ALA A CA 1
ATOM 762 C C . ALA A 1 97 ? -7.178 -7.391 2.657 1.00 92.56 97 ALA A C 1
ATOM 764 O O . ALA A 1 97 ? -8.354 -7.044 2.797 1.00 92.56 97 ALA A O 1
ATOM 765 N N . ASN A 1 98 ? -6.838 -8.663 2.415 1.00 90.38 98 ASN A N 1
ATOM 766 C CA . ASN A 1 98 ? -7.785 -9.792 2.406 1.00 90.38 98 ASN A CA 1
ATOM 767 C C . ASN A 1 98 ? -9.050 -9.544 1.542 1.00 90.38 98 ASN A C 1
ATOM 769 O O . ASN A 1 98 ? -10.176 -9.874 1.934 1.00 90.38 98 ASN A O 1
ATOM 773 N N . GLY A 1 99 ? -8.864 -8.896 0.388 1.00 89.31 99 GLY A N 1
ATOM 774 C CA . GLY A 1 99 ? -9.915 -8.545 -0.575 1.00 89.31 99 GLY A CA 1
ATOM 775 C C . GLY A 1 99 ? -10.751 -7.301 -0.253 1.00 89.31 99 GLY A C 1
ATOM 776 O O . GLY A 1 99 ? -11.600 -6.911 -1.057 1.00 89.31 99 GLY A O 1
ATOM 777 N N . LEU A 1 100 ? -10.511 -6.644 0.886 1.00 93.44 100 LEU A N 1
ATOM 778 C CA . LEU A 1 100 ? -11.009 -5.294 1.142 1.00 93.44 100 LEU A CA 1
ATOM 779 C C . LEU A 1 100 ? -10.016 -4.256 0.631 1.00 93.44 100 LEU A C 1
ATOM 781 O O . LEU A 1 100 ? -8.806 -4.450 0.703 1.00 93.44 100 LEU A O 1
ATOM 785 N N . ILE A 1 101 ? -10.540 -3.133 0.159 1.00 92.88 101 ILE A N 1
ATOM 786 C CA . ILE A 1 101 ? -9.774 -2.007 -0.366 1.00 92.88 101 ILE A CA 1
ATOM 787 C C . ILE A 1 101 ? -10.220 -0.739 0.350 1.00 92.88 101 ILE A C 1
ATOM 789 O O . ILE A 1 101 ? -11.418 -0.504 0.518 1.00 92.88 101 ILE A O 1
ATOM 793 N N . CYS A 1 102 ? -9.262 0.090 0.753 1.00 93.56 102 CYS A N 1
ATOM 794 C CA . CYS A 1 102 ? -9.522 1.384 1.368 1.00 93.56 102 CYS A CA 1
ATOM 795 C C . CYS A 1 102 ? -9.211 2.514 0.386 1.00 93.56 102 CYS A C 1
ATOM 797 O O . CYS A 1 102 ? -8.100 2.623 -0.135 1.00 93.56 102 CYS A O 1
ATOM 799 N N . ILE A 1 103 ? -10.212 3.357 0.139 1.00 90.62 103 ILE A N 1
ATOM 800 C CA . ILE A 1 103 ? -10.135 4.493 -0.777 1.00 90.62 103 ILE A CA 1
ATOM 801 C C . ILE A 1 103 ? -10.507 5.751 -0.004 1.00 90.62 103 ILE A C 1
ATOM 803 O O . ILE A 1 103 ? -11.597 5.851 0.562 1.00 90.62 103 ILE A O 1
ATOM 807 N N . VAL A 1 104 ? -9.620 6.734 -0.010 1.00 87.56 104 VAL A N 1
ATOM 808 C CA . VAL A 1 104 ? -9.876 8.065 0.541 1.00 87.56 104 VAL A CA 1
ATOM 809 C C . VAL A 1 104 ? -10.377 8.960 -0.581 1.00 87.56 104 VAL A C 1
ATOM 811 O O . VAL A 1 104 ? -9.851 8.911 -1.684 1.00 87.56 104 VAL A O 1
ATOM 814 N N . GLN A 1 105 ? -11.412 9.746 -0.310 1.00 81.75 105 GLN A N 1
ATOM 815 C CA . GLN A 1 105 ? -12.101 10.628 -1.255 1.00 81.75 105 GLN A CA 1
ATOM 816 C C . GLN A 1 105 ? -12.411 11.961 -0.560 1.00 81.75 105 GLN A C 1
ATOM 818 O O . GLN A 1 105 ? -12.286 12.064 0.664 1.00 81.75 105 GLN A O 1
ATOM 823 N N . TYR A 1 106 ? -12.887 12.955 -1.307 1.00 76.94 106 TYR A N 1
ATOM 824 C CA . TYR A 1 106 ? -13.193 14.290 -0.787 1.00 76.94 106 TYR A CA 1
ATOM 825 C C . TYR A 1 106 ? -14.116 14.259 0.443 1.00 76.94 106 TYR A C 1
ATOM 827 O O . TYR A 1 106 ? -13.848 14.909 1.454 1.00 76.94 106 TYR A O 1
ATOM 835 N N . GLU A 1 107 ? -15.167 13.437 0.378 1.00 74.44 107 GLU A N 1
ATOM 836 C CA . GLU A 1 107 ? -16.212 13.327 1.406 1.00 74.44 107 GLU A CA 1
ATOM 837 C C . GLU A 1 107 ? -15.880 12.315 2.534 1.00 74.44 107 GLU A C 1
ATOM 839 O O . GLU A 1 107 ? -16.767 11.931 3.297 1.00 74.44 107 GLU A O 1
ATOM 844 N N . GLY A 1 108 ? -14.649 11.780 2.604 1.00 83.62 108 GLY A N 1
ATOM 845 C CA . GLY A 1 108 ? -14.244 10.779 3.610 1.00 83.62 108 GLY A CA 1
ATOM 846 C C . GLY A 1 108 ? -13.660 9.477 3.052 1.00 83.62 108 GLY A C 1
ATOM 847 O O . GLY A 1 108 ? -13.128 9.436 1.943 1.00 83.62 108 GLY A O 1
ATOM 848 N N . ILE A 1 109 ? -13.788 8.377 3.801 1.00 89.31 109 ILE A N 1
ATOM 849 C CA . ILE A 1 109 ? -13.117 7.092 3.528 1.00 89.31 109 ILE A CA 1
ATOM 850 C C . ILE A 1 109 ? -14.131 6.022 3.108 1.00 89.31 109 ILE A C 1
ATOM 852 O O . ILE A 1 109 ? -15.215 5.922 3.673 1.00 89.31 109 ILE A O 1
ATOM 856 N N . SER A 1 110 ? -13.806 5.223 2.100 1.00 90.38 110 SER A N 1
ATOM 857 C CA . SER A 1 110 ? -14.619 4.108 1.612 1.00 90.38 110 SER A CA 1
ATOM 858 C C . SER A 1 110 ? -13.847 2.807 1.784 1.00 90.38 110 SER A C 1
ATOM 860 O O . SER A 1 110 ? -12.770 2.654 1.216 1.00 90.38 110 SER A O 1
ATOM 862 N N . ILE A 1 111 ? -14.410 1.866 2.540 1.00 93.38 111 ILE A N 1
ATOM 863 C CA . ILE A 1 111 ? -13.926 0.486 2.610 1.00 93.38 111 ILE A CA 1
ATOM 864 C C . ILE A 1 111 ? -14.804 -0.334 1.670 1.00 93.38 111 ILE A C 1
ATOM 866 O O . ILE A 1 111 ? -16.020 -0.417 1.852 1.00 93.38 111 ILE A O 1
ATOM 870 N N . TYR A 1 112 ? -14.201 -0.904 0.639 1.00 91.88 112 TYR A N 1
ATOM 871 C CA . TYR A 1 112 ? -14.895 -1.522 -0.480 1.00 91.88 112 TYR A CA 1
ATOM 872 C C . TYR A 1 112 ? -14.420 -2.956 -0.688 1.00 91.88 112 TYR A C 1
ATOM 874 O O . TYR A 1 112 ? -13.226 -3.227 -0.632 1.00 91.88 112 TYR A O 1
ATOM 882 N N . ASN A 1 113 ? -15.351 -3.868 -0.957 1.00 91.62 113 ASN A N 1
ATOM 883 C CA . ASN A 1 113 ? -15.029 -5.202 -1.450 1.00 91.62 113 ASN A CA 1
ATOM 884 C C . ASN A 1 113 ? -15.447 -5.293 -2.929 1.00 91.62 113 ASN A C 1
ATOM 886 O O . ASN A 1 113 ? -16.651 -5.330 -3.205 1.00 91.62 113 ASN A O 1
ATOM 890 N N . PRO A 1 114 ? -14.498 -5.374 -3.879 1.00 86.75 114 PRO A N 1
ATOM 891 C CA . PRO A 1 114 ? -14.818 -5.486 -5.303 1.00 86.75 114 PRO A CA 1
ATOM 892 C C . PRO A 1 114 ? -15.581 -6.754 -5.693 1.00 86.75 114 PRO A C 1
ATOM 894 O O . PRO A 1 114 ? -16.380 -6.721 -6.628 1.00 86.75 114 PRO A O 1
ATOM 897 N N . THR A 1 115 ? -15.364 -7.853 -4.970 1.00 87.19 115 THR A N 1
ATOM 898 C CA . THR A 1 115 ? -15.978 -9.164 -5.230 1.00 87.19 115 THR A CA 1
ATOM 899 C C . THR A 1 115 ? -17.460 -9.146 -4.878 1.00 87.19 115 THR A C 1
ATOM 901 O O . THR A 1 115 ? -18.311 -9.504 -5.690 1.00 87.19 115 THR A O 1
ATOM 904 N N . THR A 1 116 ? -17.792 -8.684 -3.669 1.00 87.62 116 THR A N 1
ATOM 905 C CA . THR A 1 116 ? -19.189 -8.596 -3.208 1.00 87.62 116 THR A CA 1
ATOM 906 C C . THR A 1 116 ? -19.885 -7.327 -3.689 1.00 87.62 116 THR A C 1
ATOM 908 O O . THR A 1 116 ? -21.109 -7.227 -3.610 1.00 87.62 116 THR A O 1
ATOM 911 N N . ARG A 1 117 ? -19.110 -6.357 -4.191 1.00 86.44 117 ARG A N 1
ATOM 912 C CA . ARG A 1 117 ? -19.552 -5.010 -4.569 1.00 86.44 117 ARG A CA 1
ATOM 913 C C . ARG A 1 117 ? -20.209 -4.271 -3.407 1.00 86.44 117 ARG A C 1
ATOM 915 O O . ARG A 1 117 ? -21.069 -3.427 -3.604 1.00 86.44 117 ARG A O 1
ATOM 922 N N . ILE A 1 118 ? -19.837 -4.578 -2.171 1.00 88.12 118 ILE A N 1
ATOM 923 C CA . ILE A 1 118 ? -20.357 -3.875 -0.997 1.00 88.12 118 ILE A CA 1
ATOM 924 C C . ILE A 1 118 ? -19.377 -2.757 -0.644 1.00 88.12 118 ILE A C 1
ATOM 926 O O . ILE A 1 118 ? -18.164 -2.943 -0.703 1.00 88.12 118 ILE A O 1
ATOM 930 N N . CYS A 1 119 ? -19.899 -1.588 -0.277 1.00 88.62 119 CYS A N 1
ATOM 931 C CA . CYS A 1 119 ? -19.114 -0.463 0.222 1.00 88.62 119 CYS A CA 1
ATOM 932 C C . CYS A 1 119 ? -19.619 -0.043 1.603 1.00 88.62 119 CYS A C 1
ATOM 934 O O . CYS A 1 119 ? -20.827 0.036 1.833 1.00 88.62 119 CYS A O 1
ATOM 936 N N . ASN A 1 120 ? -18.684 0.270 2.493 1.00 89.94 120 ASN A N 1
ATOM 937 C CA . ASN A 1 120 ? -18.926 0.934 3.758 1.00 89.94 120 ASN A CA 1
ATOM 938 C C . ASN A 1 120 ? -18.257 2.312 3.759 1.00 89.94 120 ASN A C 1
ATOM 940 O O . ASN A 1 120 ? -17.048 2.427 3.544 1.00 89.94 120 ASN A O 1
ATOM 944 N N . ARG A 1 121 ? -19.040 3.357 4.030 1.00 88.56 121 ARG A N 1
ATOM 945 C CA . ARG A 1 121 ? -18.546 4.731 4.106 1.00 88.56 121 ARG A CA 1
ATOM 946 C C . ARG A 1 121 ? -18.193 5.069 5.550 1.00 88.56 121 ARG A C 1
ATOM 948 O O . ARG A 1 121 ? -19.039 5.014 6.438 1.00 88.56 121 ARG A O 1
ATOM 955 N N . VAL A 1 122 ? -16.937 5.426 5.767 1.00 87.75 122 VAL A N 1
ATOM 956 C CA . VAL A 1 122 ? -16.369 5.785 7.061 1.00 87.75 122 VAL A CA 1
ATOM 957 C C . VAL A 1 122 ? -16.088 7.283 7.074 1.00 87.75 122 VAL A C 1
ATOM 959 O O . VAL A 1 122 ? -15.362 7.817 6.235 1.00 87.75 122 VAL A O 1
ATOM 962 N N . TYR A 1 123 ? -16.654 7.960 8.066 1.00 84.31 123 TYR A N 1
ATOM 963 C CA . TYR A 1 123 ? -16.460 9.387 8.299 1.00 84.31 123 TYR A CA 1
ATOM 964 C C . TYR A 1 123 ? -15.629 9.599 9.565 1.00 84.31 123 TYR A C 1
ATOM 966 O O . TYR A 1 123 ? -15.656 8.772 10.479 1.00 84.31 123 TYR A O 1
ATOM 974 N N . GLY A 1 124 ? -14.898 10.711 9.638 1.00 81.38 124 GLY A N 1
ATOM 975 C CA . GLY A 1 124 ? -14.037 11.037 10.774 1.00 81.38 124 GLY A CA 1
ATOM 976 C C . GLY A 1 124 ? -12.550 10.911 10.446 1.00 81.38 124 GLY A C 1
ATOM 977 O O . GLY A 1 124 ? -12.119 11.273 9.357 1.00 81.38 124 GLY A O 1
ATOM 978 N N . GLY A 1 125 ? -11.742 10.475 11.413 1.00 72.25 125 GLY A N 1
ATOM 979 C CA . GLY A 1 125 ? -10.279 10.527 11.314 1.00 72.25 125 GLY A CA 1
ATOM 980 C C . GLY A 1 125 ? -9.788 11.933 11.637 1.00 72.25 125 GLY A C 1
ATOM 981 O O . GLY A 1 125 ? -9.387 12.192 12.765 1.00 72.25 125 GLY A O 1
ATOM 982 N N . PHE A 1 126 ? -9.961 12.893 10.737 1.00 76.00 126 PHE A N 1
ATOM 983 C CA . PHE A 1 126 ? -9.740 14.323 10.982 1.00 76.00 126 PHE A CA 1
ATOM 984 C C . PHE A 1 126 ? -10.728 15.074 10.080 1.00 76.00 126 PHE A C 1
ATOM 986 O O . PHE A 1 126 ? -10.656 14.967 8.864 1.00 76.00 126 PHE A O 1
ATOM 993 N N . VAL A 1 127 ? -11.752 15.698 10.671 1.00 54.88 127 VAL A N 1
ATOM 994 C CA . VAL A 1 127 ? -12.905 16.234 9.927 1.00 54.88 127 VAL A CA 1
ATOM 995 C C . VAL A 1 127 ? -12.515 17.535 9.226 1.00 54.88 127 VAL A C 1
ATOM 997 O O . VAL A 1 127 ? -12.365 18.555 9.889 1.00 54.88 127 VAL A O 1
ATOM 1000 N N . ALA A 1 128 ? -12.402 17.495 7.903 1.00 51.69 128 ALA A N 1
ATOM 1001 C CA . ALA A 1 128 ? -12.595 18.618 6.987 1.00 51.69 128 ALA A CA 1
ATOM 1002 C C . ALA A 1 128 ? -12.812 18.039 5.574 1.00 51.69 128 ALA A C 1
ATOM 1004 O O . ALA A 1 128 ? -12.298 16.950 5.305 1.00 51.69 128 ALA A O 1
ATOM 1005 N N . PRO A 1 129 ? -13.541 18.720 4.666 1.00 53.75 129 PRO A N 1
ATOM 1006 C CA . PRO A 1 129 ? -13.525 18.344 3.255 1.00 53.75 129 PRO A CA 1
ATOM 1007 C C . PRO A 1 129 ? -12.063 18.349 2.806 1.00 53.75 129 PRO A C 1
ATOM 1009 O O . PRO A 1 129 ? -11.391 19.374 2.953 1.00 53.75 129 PRO A O 1
ATOM 1012 N N . MET A 1 130 ? -11.546 17.206 2.349 1.00 54.00 130 MET A N 1
ATOM 1013 C CA . MET A 1 130 ? -10.114 17.014 2.104 1.00 54.00 130 MET A CA 1
ATOM 1014 C C . MET A 1 130 ? -9.646 17.831 0.892 1.00 54.00 130 MET A C 1
ATOM 1016 O O . MET A 1 130 ? -9.492 17.309 -0.207 1.00 54.00 130 MET A O 1
ATOM 1020 N N . ARG A 1 131 ? -9.430 19.135 1.076 1.00 48.94 131 ARG A N 1
ATOM 1021 C CA . ARG A 1 131 ? -8.559 19.942 0.203 1.00 48.94 131 ARG A CA 1
ATOM 1022 C C . ARG A 1 131 ? -7.113 19.932 0.679 1.00 48.94 131 ARG A C 1
ATOM 1024 O O . ARG A 1 131 ? -6.210 20.221 -0.098 1.00 48.94 131 ARG A O 1
ATOM 1031 N N . ASP A 1 132 ? -6.912 19.549 1.931 1.00 54.00 132 ASP A N 1
ATOM 1032 C CA . ASP A 1 132 ? -5.619 19.560 2.576 1.00 54.00 132 ASP A CA 1
ATOM 1033 C C . ASP A 1 132 ? -5.016 18.157 2.574 1.00 54.00 132 ASP A C 1
ATOM 1035 O O . ASP A 1 132 ? -5.470 17.255 3.279 1.00 54.00 132 ASP A O 1
ATOM 1039 N N . TYR A 1 133 ? -3.932 17.988 1.815 1.00 65.25 133 TYR A N 1
ATOM 1040 C CA . TYR A 1 133 ? -3.047 16.814 1.798 1.00 65.25 133 TYR A CA 1
ATOM 1041 C C . TYR A 1 133 ? -2.282 16.624 3.132 1.00 65.25 133 TYR A C 1
ATOM 1043 O O . TYR A 1 133 ? -1.153 16.128 3.154 1.00 65.25 133 TYR A O 1
ATOM 1051 N N . HIS A 1 134 ? -2.883 17.045 4.250 1.00 81.69 134 HIS A N 1
ATOM 1052 C CA . HIS A 1 134 ? -2.341 17.049 5.607 1.00 81.69 134 HIS A CA 1
ATOM 1053 C C . HIS A 1 134 ? -2.600 15.749 6.368 1.00 81.69 134 HIS A C 1
ATOM 1055 O O . HIS A 1 134 ? -2.150 15.631 7.502 1.00 81.69 134 HIS A O 1
ATOM 1061 N N . VAL A 1 135 ? -3.289 14.771 5.776 1.00 88.50 135 VAL A N 1
ATOM 1062 C CA . VAL A 1 135 ? -3.501 13.459 6.397 1.00 88.50 135 VAL A CA 1
ATOM 1063 C C . VAL A 1 135 ? -2.984 12.363 5.477 1.00 88.50 135 VAL A C 1
ATOM 1065 O O . VAL A 1 135 ? -3.411 12.274 4.324 1.00 88.50 135 VAL A O 1
ATOM 1068 N N . VAL A 1 136 ? -2.074 11.536 5.995 1.00 91.25 136 VAL A N 1
ATOM 1069 C CA . VAL A 1 136 ? -1.764 10.235 5.387 1.00 91.25 136 VAL A CA 1
ATOM 1070 C C . VAL A 1 136 ? -2.558 9.152 6.079 1.00 91.25 136 VAL A C 1
ATOM 1072 O O . VAL A 1 136 ? -2.881 9.246 7.269 1.00 91.25 136 VAL A O 1
ATOM 1075 N N . TYR A 1 137 ? -2.864 8.119 5.318 1.00 94.06 137 TYR A N 1
ATOM 1076 C CA . TYR A 1 137 ? -3.612 6.979 5.791 1.00 94.06 137 TYR A CA 1
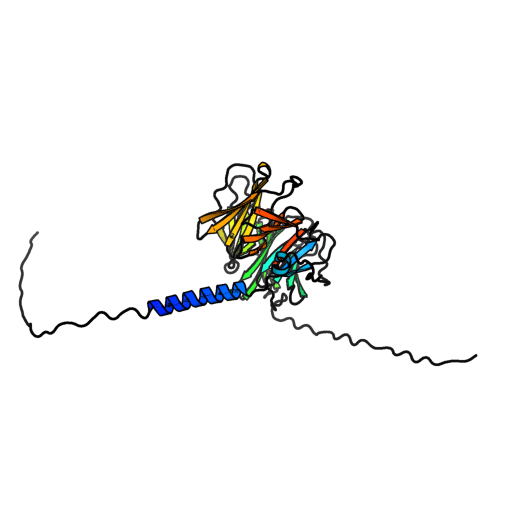ATOM 1077 C C . TYR A 1 137 ? -2.775 5.717 5.720 1.00 94.06 137 TYR A C 1
ATOM 1079 O O . TYR A 1 137 ? -1.775 5.639 5.017 1.00 94.06 137 TYR A O 1
ATOM 1087 N N . GLY A 1 138 ? -3.213 4.724 6.470 1.00 96.06 138 GLY A N 1
ATOM 1088 C CA . GLY A 1 138 ? -2.803 3.345 6.342 1.00 96.06 138 GLY A CA 1
ATOM 1089 C C . GLY A 1 138 ? -4.032 2.463 6.489 1.00 96.06 138 GLY A C 1
ATOM 1090 O O . GLY A 1 138 ? -4.938 2.789 7.260 1.00 96.06 138 GLY A O 1
ATOM 1091 N N . PHE A 1 139 ? -4.078 1.351 5.767 1.00 97.19 139 PHE A N 1
ATOM 1092 C CA . PHE A 1 139 ? -5.161 0.382 5.878 1.00 97.19 139 PHE A CA 1
ATOM 1093 C C . PHE A 1 139 ? -4.603 -1.025 5.974 1.00 97.19 139 PHE A C 1
ATOM 1095 O O . PHE A 1 139 ? -3.784 -1.401 5.147 1.00 97.19 139 PHE A O 1
ATOM 1102 N N . GLY A 1 140 ? -5.073 -1.801 6.947 1.00 97.00 140 GLY A N 1
ATOM 1103 C CA . GLY A 1 140 ? -4.579 -3.154 7.151 1.00 97.00 140 GLY A CA 1
ATOM 1104 C C . GLY A 1 140 ? -5.491 -4.021 8.004 1.00 97.00 140 GLY A C 1
ATOM 1105 O O . GLY A 1 140 ? -6.544 -3.584 8.478 1.00 97.00 140 GLY A O 1
ATOM 1106 N N . TYR A 1 141 ? -5.066 -5.266 8.184 1.00 96.75 141 TYR A N 1
ATOM 1107 C CA . TYR A 1 141 ? -5.786 -6.297 8.920 1.00 96.75 141 TYR A CA 1
ATOM 1108 C C . TYR A 1 141 ? -4.994 -6.745 10.153 1.00 96.75 141 TYR A C 1
ATOM 1110 O O . TYR A 1 141 ? -3.837 -7.151 10.056 1.00 96.75 141 TYR A O 1
ATOM 1118 N N . ASP A 1 142 ? -5.644 -6.687 11.310 1.00 96.06 142 ASP A N 1
ATOM 1119 C CA . ASP A 1 142 ? -5.169 -7.258 12.564 1.00 96.06 142 ASP A CA 1
ATOM 1120 C C . ASP A 1 142 ? -5.742 -8.674 12.699 1.00 96.06 142 ASP A C 1
ATOM 1122 O O . ASP A 1 142 ? -6.921 -8.869 13.008 1.00 96.06 142 ASP A O 1
ATOM 1126 N N . SER A 1 143 ? -4.888 -9.668 12.449 1.00 94.12 143 SER A N 1
ATOM 1127 C CA . SER A 1 143 ? -5.273 -11.082 12.468 1.00 94.12 143 SER A CA 1
ATOM 1128 C C . SER A 1 143 ? -5.590 -11.624 13.858 1.00 94.12 143 SER A C 1
ATOM 1130 O O . SER A 1 143 ? -6.339 -12.593 13.969 1.00 94.12 143 SER A O 1
ATOM 1132 N N . TYR A 1 144 ? -5.061 -11.004 14.915 1.00 95.56 144 TYR A N 1
ATOM 1133 C CA . TYR A 1 144 ? -5.281 -11.456 16.283 1.00 95.56 144 TYR A CA 1
ATOM 1134 C C . TYR A 1 144 ? -6.660 -11.031 16.789 1.00 95.56 144 TYR A C 1
ATOM 1136 O O . TYR A 1 144 ? -7.360 -11.813 17.432 1.00 95.56 144 TYR A O 1
ATOM 1144 N N . THR A 1 145 ? -7.074 -9.797 16.485 1.00 93.88 145 THR A N 1
ATOM 1145 C CA . THR A 1 145 ? -8.402 -9.303 16.882 1.00 93.88 145 THR A CA 1
ATOM 1146 C C . THR A 1 145 ? -9.491 -9.540 15.838 1.00 93.88 145 THR A C 1
ATOM 1148 O O . THR A 1 145 ? -10.666 -9.288 16.140 1.00 93.88 145 THR A O 1
ATOM 1151 N N . ASP A 1 146 ? -9.128 -10.070 14.663 1.00 93.69 146 ASP A N 1
ATOM 1152 C CA . ASP A 1 146 ? -9.998 -10.233 13.492 1.00 93.69 146 ASP A CA 1
ATOM 1153 C C . ASP A 1 146 ? -10.720 -8.914 13.186 1.00 93.69 146 ASP A C 1
ATOM 1155 O O . ASP A 1 146 ? -11.940 -8.769 13.347 1.00 93.69 146 ASP A O 1
ATOM 1159 N N . ASP A 1 147 ? -9.918 -7.893 12.879 1.00 95.88 147 ASP A N 1
ATOM 1160 C CA . ASP A 1 147 ? -10.396 -6.538 12.635 1.00 95.88 147 ASP A CA 1
ATOM 1161 C C . ASP A 1 147 ? -9.602 -5.846 11.529 1.00 95.88 147 ASP A C 1
ATOM 1163 O O . ASP A 1 147 ? -8.385 -5.977 11.412 1.00 95.88 147 ASP A O 1
ATOM 1167 N N . TYR A 1 148 ? -10.307 -5.048 10.736 1.00 97.00 148 TYR A N 1
ATOM 1168 C CA . TYR A 1 148 ? -9.695 -4.176 9.745 1.00 97.00 148 TYR A CA 1
ATOM 1169 C C . TYR A 1 148 ? -9.581 -2.784 10.326 1.00 97.00 148 TYR A C 1
ATOM 1171 O O . TYR A 1 148 ? -10.553 -2.240 10.860 1.00 97.00 148 TYR A O 1
ATOM 1179 N N . LYS A 1 149 ? -8.403 -2.186 10.189 1.00 97.62 149 LYS A N 1
ATOM 1180 C CA . LYS A 1 149 ? -8.109 -0.894 10.793 1.00 97.62 149 LYS A CA 1
ATOM 1181 C C . LYS A 1 149 ? -7.698 0.122 9.743 1.00 97.62 149 LYS A C 1
ATOM 1183 O O . LYS A 1 149 ? -6.968 -0.190 8.804 1.00 97.62 149 LYS A O 1
ATOM 1188 N N . VAL A 1 150 ? -8.177 1.352 9.921 1.00 97.31 150 VAL A N 1
ATOM 1189 C CA . VAL A 1 150 ? -7.693 2.520 9.176 1.00 97.31 150 VAL A CA 1
ATOM 1190 C C . VAL A 1 150 ? -6.925 3.397 10.147 1.00 97.31 150 VAL A C 1
ATOM 1192 O O . VAL A 1 150 ? -7.492 3.881 11.124 1.00 97.31 150 VAL A O 1
ATOM 1195 N N . VAL A 1 151 ? -5.651 3.623 9.872 1.00 97.00 151 VAL A N 1
ATOM 1196 C CA . VAL A 1 151 ? -4.817 4.565 10.616 1.00 97.00 151 VAL A CA 1
ATOM 1197 C C . VAL A 1 151 ? -4.824 5.882 9.856 1.00 97.00 151 VAL A C 1
ATOM 1199 O O . VAL A 1 151 ? -4.608 5.902 8.651 1.00 97.00 151 VAL A O 1
ATOM 1202 N N . ALA A 1 152 ? -5.109 6.979 10.543 1.00 94.69 152 ALA A N 1
ATOM 1203 C CA . ALA A 1 152 ? -5.034 8.327 10.003 1.00 94.69 152 ALA A CA 1
ATOM 1204 C C . ALA A 1 152 ? -3.983 9.102 10.796 1.00 94.69 152 ALA A C 1
ATOM 1206 O O . ALA A 1 152 ? -4.076 9.158 12.025 1.00 94.69 152 ALA A O 1
ATOM 1207 N N . VAL A 1 153 ? -3.025 9.718 10.105 1.00 93.50 153 VAL A N 1
ATOM 1208 C CA . VAL A 1 153 ? -1.938 10.503 10.704 1.00 93.50 153 VAL A CA 1
ATOM 1209 C C . VAL A 1 153 ? -1.994 11.926 10.169 1.00 93.50 153 VAL A C 1
ATOM 1211 O O . VAL A 1 153 ? -1.904 12.150 8.962 1.00 93.50 153 VAL A O 1
ATOM 1214 N N . HIS A 1 154 ? -2.140 12.896 11.065 1.00 91.00 154 HIS A N 1
ATOM 1215 C CA . HIS A 1 154 ? -2.171 14.309 10.713 1.00 91.00 154 HIS A CA 1
ATOM 1216 C C . HIS A 1 154 ? -0.750 14.892 10.673 1.00 91.00 154 HIS A C 1
ATOM 1218 O O . HIS A 1 154 ? -0.115 15.067 11.709 1.00 91.00 154 HIS A O 1
ATOM 1224 N N . LYS A 1 155 ? -0.268 15.234 9.474 1.00 86.31 155 LYS A N 1
ATOM 1225 C CA . LYS A 1 155 ? 1.128 15.594 9.170 1.00 86.31 155 LYS A CA 1
ATOM 1226 C C . LYS A 1 155 ? 1.674 16.794 9.951 1.00 86.31 155 LYS A C 1
ATOM 1228 O O . LYS A 1 155 ? 2.875 16.882 10.141 1.00 86.31 155 LYS A O 1
ATOM 1233 N N . SER A 1 156 ? 0.836 17.755 10.355 1.00 84.38 156 SER A N 1
ATOM 1234 C CA . SER A 1 156 ? 1.331 19.001 10.975 1.00 84.38 156 SER A CA 1
ATOM 1235 C C . SER A 1 156 ? 1.433 18.969 12.498 1.00 84.38 156 SER A C 1
ATOM 1237 O O . SER A 1 156 ? 2.068 19.839 13.084 1.00 84.38 156 SER A O 1
ATOM 1239 N N . ASN A 1 157 ? 0.784 18.011 13.157 1.00 88.19 157 ASN A N 1
ATOM 1240 C CA . ASN A 1 157 ? 0.784 17.904 14.620 1.00 88.19 157 ASN A CA 1
ATOM 1241 C C . ASN A 1 157 ? 0.958 16.461 15.106 1.00 88.19 157 ASN A C 1
ATOM 1243 O O . ASN A 1 157 ? 0.720 16.183 16.281 1.00 88.19 157 ASN A O 1
ATOM 1247 N N . ASN A 1 158 ? 1.296 15.558 14.182 1.00 91.12 158 ASN A N 1
ATOM 1248 C CA . ASN A 1 158 ? 1.553 14.139 14.389 1.00 91.12 158 ASN A CA 1
ATOM 1249 C C . ASN A 1 158 ? 0.435 13.392 15.130 1.00 91.12 158 ASN A C 1
ATOM 1251 O O . ASN A 1 158 ? 0.643 12.301 15.652 1.00 91.12 158 ASN A O 1
ATOM 1255 N N . LYS A 1 159 ? -0.790 13.936 15.171 1.00 94.00 159 LYS A N 1
ATOM 1256 C CA . LYS A 1 159 ? -1.913 13.265 15.831 1.00 94.00 159 LYS A CA 1
ATOM 1257 C C . LYS A 1 159 ? -2.344 12.055 15.026 1.00 94.00 159 LYS A C 1
ATOM 1259 O O . LYS A 1 159 ? -2.542 12.148 13.815 1.00 94.00 159 LYS A O 1
ATOM 1264 N N . VAL A 1 160 ? -2.584 10.952 15.730 1.00 95.75 160 VAL A N 1
ATOM 1265 C CA . VAL A 1 160 ? -2.999 9.689 15.117 1.00 95.75 160 VAL A CA 1
ATOM 1266 C C . VAL A 1 160 ? -4.349 9.246 15.650 1.00 95.75 160 VAL A C 1
ATOM 1268 O O . VAL A 1 160 ? -4.646 9.328 16.848 1.00 95.75 160 VAL A O 1
ATOM 1271 N N . LYS A 1 161 ? -5.197 8.779 14.734 1.00 96.19 161 LYS A N 1
ATOM 1272 C CA . LYS A 1 161 ? -6.423 8.066 15.077 1.00 96.19 161 LYS A CA 1
ATOM 1273 C C . LYS A 1 161 ? -6.499 6.754 14.325 1.00 96.19 161 LYS A C 1
ATOM 1275 O O . LYS A 1 161 ? -6.152 6.690 13.151 1.00 96.19 161 LYS A O 1
ATOM 1280 N N . VAL A 1 162 ? -7.027 5.744 14.999 1.00 97.81 162 VAL A N 1
ATOM 1281 C CA . VAL A 1 162 ? -7.261 4.416 14.441 1.00 97.81 162 VAL A CA 1
ATOM 1282 C C . VAL A 1 162 ? -8.759 4.162 14.424 1.00 97.81 162 VAL A C 1
ATOM 1284 O O . VAL A 1 162 ? -9.430 4.273 15.449 1.00 97.81 162 VAL A O 1
ATOM 1287 N N . TYR A 1 163 ? -9.298 3.868 13.250 1.00 96.56 163 TYR A N 1
ATOM 1288 C CA . TYR A 1 163 ? -10.646 3.352 13.081 1.00 96.56 163 TYR A CA 1
ATOM 1289 C C . TYR A 1 163 ? -10.604 1.837 13.139 1.00 96.56 163 TYR A C 1
ATOM 1291 O O . TYR A 1 163 ? -9.796 1.227 12.446 1.00 96.56 163 TYR A O 1
ATOM 1299 N N . SER A 1 164 ? -11.509 1.244 13.905 1.00 96.44 164 SER A N 1
ATOM 1300 C CA . SER A 1 164 ? -11.753 -0.197 13.909 1.00 96.44 164 SER A CA 1
ATOM 1301 C C . SER A 1 164 ? -13.030 -0.483 13.125 1.00 96.44 164 SER A C 1
ATOM 1303 O O . SER A 1 164 ? -14.082 0.080 13.436 1.00 96.44 164 SER A O 1
ATOM 1305 N N . LEU A 1 165 ? -12.970 -1.355 12.116 1.00 95.31 165 LEU A N 1
ATOM 1306 C CA . LEU A 1 165 ? -14.144 -1.731 11.328 1.00 95.31 165 LEU A CA 1
ATOM 1307 C C . LEU A 1 165 ? -15.155 -2.521 12.169 1.00 95.31 165 LEU A C 1
ATOM 1309 O O . LEU A 1 165 ? -16.370 -2.371 12.002 1.00 95.31 165 LEU A O 1
ATOM 1313 N N . LYS A 1 166 ? -14.654 -3.339 13.095 1.00 93.81 166 LYS A N 1
ATOM 1314 C CA . LYS A 1 166 ? -15.445 -4.158 14.012 1.00 93.81 166 LYS A CA 1
ATOM 1315 C C . LYS A 1 166 ? -16.253 -3.318 14.994 1.00 93.81 166 LYS A C 1
ATOM 1317 O O . LYS A 1 166 ? -17.448 -3.554 15.154 1.00 93.81 166 LYS A O 1
ATOM 1322 N N . THR A 1 167 ? -15.627 -2.320 15.621 1.00 93.81 167 THR A N 1
ATOM 1323 C CA . THR A 1 167 ? -16.294 -1.436 16.599 1.00 93.81 167 THR A CA 1
ATOM 1324 C C . THR A 1 167 ? -16.955 -0.220 15.956 1.00 93.81 167 THR A C 1
ATOM 1326 O O . THR A 1 167 ? -17.879 0.352 16.529 1.00 93.81 167 THR A O 1
ATOM 1329 N N . ARG A 1 168 ? -16.509 0.154 14.751 1.00 92.31 168 ARG A N 1
ATOM 1330 C CA . ARG A 1 168 ? -16.928 1.329 13.972 1.00 92.31 168 ARG A CA 1
ATOM 1331 C C . ARG A 1 168 ? -16.628 2.662 14.643 1.00 92.31 168 ARG A C 1
ATOM 1333 O O . ARG A 1 168 ? -17.315 3.653 14.394 1.00 92.31 168 ARG A O 1
ATOM 1340 N N . ILE A 1 169 ? -15.607 2.691 15.489 1.00 92.88 169 ILE A N 1
ATOM 1341 C CA . ILE A 1 169 ? -15.238 3.862 16.276 1.00 92.88 169 ILE A CA 1
ATOM 1342 C C . ILE A 1 169 ? -13.809 4.271 15.932 1.00 92.88 169 ILE A C 1
ATOM 1344 O O . ILE A 1 169 ? -12.933 3.434 15.721 1.00 92.88 169 ILE A O 1
ATOM 1348 N N . TRP A 1 170 ? -13.587 5.585 15.895 1.00 95.62 170 TRP A N 1
ATOM 1349 C CA . TRP A 1 170 ? -12.254 6.173 15.886 1.00 95.62 170 TRP A CA 1
ATOM 1350 C C . TRP A 1 170 ? -11.731 6.312 17.311 1.00 95.62 170 TRP A C 1
ATOM 1352 O O . TRP A 1 170 ? -12.362 6.954 18.153 1.00 95.62 170 TRP A O 1
ATOM 1362 N N . LYS A 1 171 ? -10.537 5.788 17.556 1.00 96.12 171 LYS A N 1
ATOM 1363 C CA . LYS A 1 171 ? -9.796 5.921 18.807 1.00 96.12 171 LYS A CA 1
ATOM 1364 C C . LYS A 1 171 ? -8.564 6.793 18.575 1.00 96.12 171 LYS A C 1
ATOM 1366 O O . LYS A 1 171 ? -7.917 6.685 17.539 1.00 96.12 171 LYS A O 1
ATOM 1371 N N . LYS A 1 172 ? -8.239 7.668 19.530 1.00 96.81 172 LYS A N 1
ATOM 1372 C CA . LYS A 1 172 ? -6.942 8.365 19.556 1.00 96.81 172 LYS A CA 1
ATOM 1373 C C . LYS A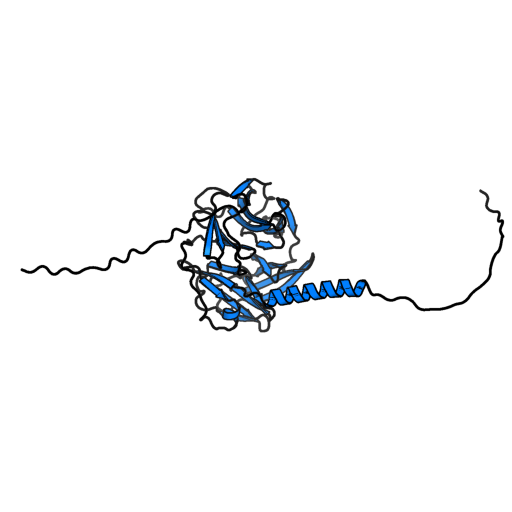 1 172 ? -5.887 7.427 20.137 1.00 96.81 172 LYS A C 1
ATOM 1375 O O . LYS A 1 172 ? -6.149 6.801 21.163 1.00 96.81 172 LYS A O 1
ATOM 1380 N N . VAL A 1 173 ? -4.726 7.368 19.503 1.00 97.06 173 VAL A N 1
ATOM 1381 C CA . VAL A 1 173 ? -3.570 6.584 19.968 1.00 97.06 173 VAL A CA 1
ATOM 1382 C C . VAL A 1 173 ? -2.386 7.516 20.219 1.00 97.06 173 VAL A C 1
ATOM 1384 O O . VAL A 1 173 ? -2.545 8.737 20.125 1.00 97.06 173 VAL A O 1
ATOM 1387 N N . SER A 1 174 ? -1.228 6.965 20.585 1.00 96.50 174 SER A N 1
ATOM 1388 C CA . SER A 1 174 ? 0.000 7.751 20.702 1.00 96.50 174 SER A CA 1
ATOM 1389 C C . SER A 1 174 ? 0.298 8.488 19.401 1.00 96.50 174 SER A C 1
ATOM 1391 O O . SER A 1 174 ? 0.119 7.946 18.307 1.00 96.50 174 SER A O 1
ATOM 1393 N N . ASP A 1 175 ? 0.756 9.728 19.543 1.00 95.88 175 ASP A N 1
ATOM 1394 C CA . ASP A 1 175 ? 1.166 10.556 18.416 1.00 95.88 175 ASP A CA 1
ATOM 1395 C C . ASP A 1 175 ? 2.240 9.833 17.589 1.00 95.88 175 ASP A C 1
ATOM 1397 O O . ASP A 1 175 ? 3.010 9.023 18.112 1.00 95.88 175 ASP A O 1
ATOM 1401 N N . PHE A 1 176 ? 2.255 10.107 16.288 1.00 93.94 176 PHE A N 1
ATOM 1402 C CA . PHE A 1 176 ? 3.276 9.606 15.384 1.00 93.94 176 PHE A CA 1
ATOM 1403 C C . PHE A 1 176 ? 4.631 10.179 15.832 1.00 93.94 176 PHE A C 1
ATOM 1405 O O . PHE A 1 176 ? 4.674 11.344 16.246 1.00 93.94 176 PHE A O 1
ATOM 1412 N N . PRO A 1 177 ? 5.730 9.406 15.777 1.00 89.56 177 PRO A N 1
ATOM 1413 C CA . PRO A 1 177 ? 7.068 9.968 15.945 1.00 89.56 177 PRO A CA 1
ATOM 1414 C C . PRO A 1 177 ? 7.241 11.168 15.009 1.00 89.56 177 PRO A C 1
ATOM 1416 O O . PRO A 1 177 ? 6.647 11.172 13.936 1.00 89.56 177 PRO A O 1
ATOM 1419 N N . ASP A 1 178 ? 8.010 12.190 15.382 1.00 82.81 178 ASP A N 1
ATOM 1420 C CA . ASP A 1 178 ? 8.214 13.328 14.479 1.00 82.81 178 ASP A CA 1
ATOM 1421 C C . ASP A 1 178 ? 8.700 12.829 13.115 1.00 82.81 178 ASP A C 1
ATOM 1423 O O . ASP A 1 178 ? 9.736 12.177 13.033 1.00 82.81 178 ASP A O 1
ATOM 1427 N N . ALA A 1 179 ? 7.913 13.085 12.069 1.00 81.31 179 ALA A N 1
ATOM 1428 C CA . ALA A 1 179 ? 8.149 12.535 10.745 1.00 81.31 179 ALA A CA 1
ATOM 1429 C C . ALA A 1 179 ? 7.624 13.465 9.654 1.00 81.31 179 ALA A C 1
ATOM 1431 O O . ALA A 1 179 ? 6.619 14.161 9.824 1.00 81.31 179 ALA A O 1
ATOM 1432 N N . TYR A 1 180 ? 8.272 13.428 8.494 1.00 85.31 180 TYR A N 1
ATOM 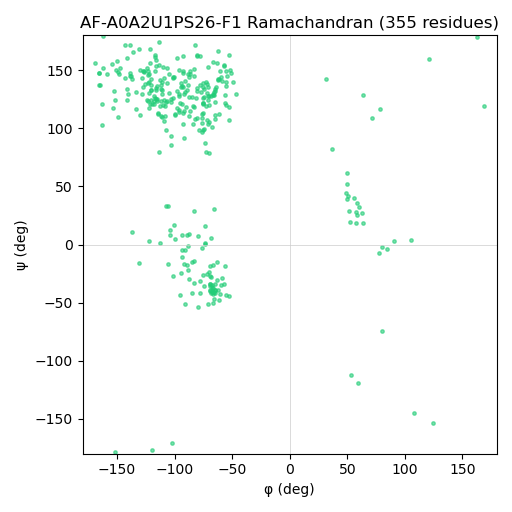1433 C CA . TYR A 1 180 ? 7.797 14.093 7.289 1.00 85.31 180 TYR A CA 1
ATOM 1434 C C . TYR A 1 180 ? 7.187 13.059 6.338 1.00 85.31 180 TYR A C 1
ATOM 1436 O O . TYR A 1 180 ? 7.849 12.516 5.455 1.00 85.31 180 TYR A O 1
ATOM 1444 N N . LEU A 1 181 ? 5.901 12.760 6.549 1.00 86.56 181 LEU A N 1
ATOM 1445 C CA . LEU A 1 181 ? 5.172 11.759 5.769 1.00 86.56 181 LEU A CA 1
ATOM 1446 C C . LEU A 1 181 ? 4.630 12.362 4.470 1.00 86.56 181 LEU A C 1
ATOM 1448 O O . LEU A 1 181 ? 3.807 13.284 4.483 1.00 86.56 181 LEU A O 1
ATOM 1452 N N . LEU A 1 182 ? 5.062 11.816 3.335 1.00 83.06 182 LEU A N 1
ATOM 1453 C CA . LEU A 1 182 ? 4.599 12.252 2.015 1.00 83.06 182 LEU A CA 1
ATOM 1454 C C . LEU A 1 182 ? 3.441 11.401 1.491 1.00 83.06 182 LEU A C 1
ATOM 1456 O O . LEU A 1 182 ? 2.459 11.969 1.008 1.00 83.06 182 LEU A O 1
ATOM 1460 N N . GLU A 1 183 ? 3.539 10.084 1.655 1.00 87.75 183 GLU A N 1
ATOM 1461 C CA . GLU A 1 183 ? 2.656 9.083 1.048 1.00 87.75 183 GLU A CA 1
ATOM 1462 C C . GLU A 1 183 ? 1.877 8.281 2.103 1.00 87.75 183 GLU A C 1
ATOM 1464 O O . GLU A 1 183 ? 2.231 8.272 3.286 1.00 87.75 183 GLU A O 1
ATOM 1469 N N . ASP A 1 184 ? 0.809 7.610 1.666 1.00 92.06 184 ASP A N 1
ATOM 1470 C CA . ASP A 1 184 ? 0.078 6.643 2.492 1.00 92.06 184 ASP A CA 1
ATOM 1471 C C . ASP A 1 184 ? 0.946 5.408 2.803 1.00 92.06 184 ASP A C 1
ATOM 1473 O O . ASP A 1 184 ? 1.911 5.097 2.103 1.00 92.06 184 ASP A O 1
ATOM 1477 N N . GLY A 1 185 ? 0.608 4.718 3.888 1.00 94.06 185 GLY A N 1
ATOM 1478 C CA . GLY A 1 185 ? 1.378 3.602 4.418 1.00 94.06 185 GLY A CA 1
ATOM 1479 C C . GLY A 1 185 ? 0.984 2.271 3.797 1.00 94.06 185 GLY A C 1
ATOM 1480 O O . GLY A 1 185 ? -0.195 2.015 3.547 1.00 94.06 185 GLY A O 1
ATOM 1481 N N . VAL A 1 186 ? 1.972 1.399 3.610 1.00 94.31 186 VAL A N 1
ATOM 1482 C CA . VAL A 1 186 ? 1.793 0.060 3.039 1.00 94.31 186 VAL A CA 1
ATOM 1483 C C . VAL A 1 186 ? 1.583 -0.972 4.140 1.00 94.31 186 VAL A C 1
ATOM 1485 O O . VAL A 1 186 ? 2.280 -0.958 5.153 1.00 94.31 186 VAL A O 1
ATOM 1488 N N . PHE A 1 187 ? 0.616 -1.868 3.960 1.00 95.69 187 PHE A N 1
ATOM 1489 C CA . PHE A 1 187 ? 0.329 -2.927 4.923 1.00 95.69 187 PHE A CA 1
ATOM 1490 C C . PHE A 1 187 ? 1.115 -4.196 4.612 1.00 95.69 187 PHE A C 1
ATOM 1492 O O . PHE A 1 187 ? 1.095 -4.680 3.482 1.00 95.69 187 PHE A O 1
ATOM 1499 N N . LEU A 1 188 ? 1.771 -4.746 5.631 1.00 94.12 188 LEU A N 1
ATOM 1500 C CA . LEU A 1 188 ? 2.468 -6.022 5.561 1.00 94.12 188 LEU A CA 1
ATOM 1501 C C . LEU A 1 188 ? 2.504 -6.672 6.950 1.00 94.12 188 LEU A C 1
ATOM 1503 O O . LEU A 1 188 ? 2.865 -6.032 7.932 1.00 94.12 188 LEU A O 1
ATOM 1507 N N . ASN A 1 189 ? 2.149 -7.957 7.034 1.00 92.38 189 ASN A N 1
ATOM 1508 C CA . ASN A 1 189 ? 2.318 -8.789 8.235 1.00 92.38 189 ASN A CA 1
ATOM 1509 C C . ASN A 1 189 ? 1.771 -8.185 9.546 1.00 92.38 189 ASN A C 1
ATOM 1511 O O . ASN A 1 189 ? 2.401 -8.291 10.593 1.00 92.38 189 ASN A O 1
ATOM 1515 N N . GLY A 1 190 ? 0.589 -7.561 9.504 1.00 95.94 190 GLY A N 1
ATOM 1516 C CA . GLY A 1 190 ? -0.034 -6.964 10.697 1.00 95.94 190 GLY A CA 1
ATOM 1517 C C . GLY A 1 190 ? 0.455 -5.549 11.025 1.00 95.94 190 GLY A C 1
ATOM 1518 O O . GLY A 1 190 ? -0.097 -4.906 11.915 1.00 95.94 190 GLY A O 1
ATOM 1519 N N . CYS A 1 191 ? 1.424 -5.035 10.271 1.00 97.75 191 CYS A N 1
ATOM 1520 C CA . CYS A 1 191 ? 1.984 -3.704 10.438 1.00 97.75 191 CYS A CA 1
ATOM 1521 C C . CYS A 1 191 ? 1.656 -2.812 9.243 1.00 97.75 191 CYS A C 1
ATOM 1523 O O . CYS A 1 191 ? 1.447 -3.277 8.121 1.00 97.75 191 CYS A O 1
ATOM 1525 N N . ILE A 1 192 ? 1.635 -1.504 9.482 1.00 97.88 192 ILE A N 1
ATOM 1526 C CA . ILE A 1 192 ? 1.617 -0.499 8.421 1.00 97.88 192 ILE A CA 1
ATOM 1527 C C . ILE A 1 192 ? 2.946 0.246 8.431 1.00 97.88 192 ILE A C 1
ATOM 1529 O O . ILE A 1 192 ? 3.413 0.653 9.492 1.00 97.88 192 ILE A O 1
ATOM 1533 N N . HIS A 1 193 ? 3.544 0.423 7.257 1.00 96.12 193 HIS A N 1
ATOM 1534 C CA . HIS A 1 193 ? 4.865 1.011 7.077 1.00 96.12 193 HIS A CA 1
ATOM 1535 C C . HIS A 1 193 ? 4.778 2.316 6.283 1.00 96.12 193 HIS A C 1
ATOM 1537 O O . HIS A 1 193 ? 4.151 2.355 5.225 1.00 96.12 193 HIS A O 1
ATOM 1543 N N . TRP A 1 194 ? 5.446 3.367 6.756 1.00 94.88 194 TRP A N 1
ATOM 1544 C CA . TRP A 1 194 ? 5.566 4.653 6.064 1.00 94.88 194 TRP A CA 1
ATOM 1545 C C . TRP A 1 194 ? 7.029 5.030 5.840 1.00 94.88 194 TRP A C 1
ATOM 1547 O O . TRP A 1 194 ? 7.888 4.716 6.666 1.00 94.88 194 TRP A O 1
ATOM 1557 N N . LEU A 1 195 ? 7.288 5.760 4.750 1.00 91.44 195 LEU A N 1
ATOM 1558 C CA . LEU A 1 195 ? 8.544 6.486 4.567 1.00 91.44 195 LEU A CA 1
ATOM 1559 C C . LEU A 1 195 ? 8.486 7.799 5.326 1.00 91.44 195 LEU A C 1
ATOM 1561 O O . LEU A 1 195 ? 7.592 8.620 5.104 1.00 91.44 195 LEU A O 1
ATOM 1565 N N . ASP A 1 196 ? 9.489 7.996 6.162 1.00 87.19 196 ASP A N 1
ATOM 1566 C CA . ASP A 1 196 ? 9.752 9.243 6.845 1.00 87.19 196 ASP A CA 1
ATOM 1567 C C . ASP A 1 196 ? 10.925 9.974 6.179 1.00 87.19 196 ASP A C 1
ATOM 1569 O O . ASP A 1 196 ? 12.029 9.441 6.073 1.00 87.19 196 ASP A O 1
ATOM 1573 N N . TYR A 1 197 ? 10.672 11.209 5.744 1.00 80.81 197 TYR A N 1
ATOM 1574 C CA . TYR A 1 197 ? 11.595 12.073 5.008 1.00 80.81 197 TYR A CA 1
ATOM 1575 C C . TYR A 1 197 ? 12.146 13.234 5.846 1.00 80.81 197 TYR A C 1
ATOM 1577 O O . TYR A 1 197 ? 12.325 14.336 5.320 1.00 80.81 1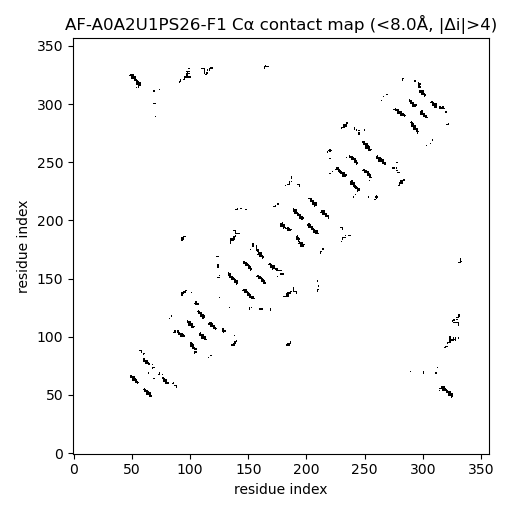97 TYR A O 1
ATOM 1585 N N . LEU A 1 198 ? 12.355 13.048 7.153 1.00 71.81 198 LEU A N 1
ATOM 1586 C CA . LEU A 1 198 ? 12.886 14.116 8.003 1.00 71.81 198 LEU A CA 1
ATOM 1587 C C . LEU A 1 198 ? 14.105 14.824 7.355 1.00 71.81 198 LEU A C 1
ATOM 1589 O O . LEU A 1 198 ? 15.058 14.144 6.970 1.00 71.81 198 LEU A O 1
ATOM 1593 N N . PRO A 1 199 ? 14.125 16.174 7.275 1.00 57.25 199 PRO A N 1
ATOM 1594 C CA . PRO A 1 199 ? 15.050 16.950 6.428 1.00 57.25 199 PRO A CA 1
ATOM 1595 C C . PRO A 1 199 ? 16.553 16.721 6.639 1.00 57.25 199 PRO A C 1
ATOM 1597 O O . PRO A 1 199 ? 17.349 17.089 5.779 1.00 57.25 199 PRO A O 1
ATOM 1600 N N . ASN A 1 200 ? 16.945 16.150 7.780 1.00 57.16 200 ASN A N 1
ATOM 1601 C CA . ASN A 1 200 ? 18.342 15.992 8.185 1.00 57.16 200 ASN A CA 1
ATOM 1602 C C . ASN A 1 200 ? 18.803 14.524 8.230 1.00 57.16 200 ASN A C 1
ATOM 1604 O O . ASN A 1 200 ? 19.947 14.272 8.600 1.00 57.16 200 ASN A O 1
ATOM 1608 N N . ASN A 1 201 ? 17.937 13.566 7.878 1.00 58.56 201 ASN A N 1
ATOM 1609 C CA . ASN A 1 201 ? 18.228 12.135 7.946 1.00 58.56 201 ASN A CA 1
ATOM 1610 C C . ASN A 1 201 ? 18.092 11.469 6.573 1.00 58.56 201 ASN A C 1
ATOM 1612 O O . ASN A 1 201 ? 17.352 11.928 5.702 1.00 58.56 201 ASN A O 1
ATOM 1616 N N . PHE A 1 202 ? 18.776 10.335 6.399 1.00 67.25 202 PHE A N 1
ATOM 1617 C CA . PHE A 1 202 ? 18.375 9.382 5.370 1.00 67.25 202 PHE A CA 1
ATOM 1618 C C . PHE A 1 202 ? 16.930 8.946 5.645 1.00 67.25 202 PHE A C 1
ATOM 1620 O O . PHE A 1 202 ? 16.569 8.778 6.813 1.00 67.25 202 PHE A O 1
ATOM 1627 N N . PRO A 1 203 ? 16.103 8.782 4.602 1.00 75.62 203 PRO A N 1
ATOM 1628 C CA . PRO A 1 203 ? 14.710 8.409 4.774 1.00 75.62 203 PRO A CA 1
ATOM 1629 C C . PRO A 1 203 ? 14.614 7.106 5.568 1.00 75.62 203 PRO A C 1
ATOM 1631 O O . PRO A 1 203 ? 15.195 6.089 5.178 1.00 75.62 203 PRO A O 1
ATOM 1634 N N . THR A 1 204 ? 13.911 7.157 6.698 1.00 86.75 204 THR A N 1
ATOM 1635 C CA . THR A 1 204 ? 13.708 5.994 7.567 1.00 86.75 204 THR A CA 1
ATOM 1636 C C . THR A 1 204 ? 12.355 5.362 7.282 1.00 86.75 204 THR A C 1
ATOM 1638 O O . THR A 1 204 ? 11.471 5.978 6.681 1.00 86.75 204 THR A O 1
ATOM 1641 N N . ILE A 1 205 ? 12.193 4.104 7.684 1.00 92.88 205 ILE A N 1
ATOM 1642 C CA . ILE A 1 205 ? 10.919 3.402 7.569 1.00 92.88 205 ILE A CA 1
ATOM 1643 C C . ILE A 1 205 ? 10.350 3.249 8.975 1.00 92.88 205 ILE A C 1
ATOM 1645 O O . ILE A 1 205 ? 10.955 2.609 9.839 1.00 92.88 205 ILE A O 1
ATOM 1649 N N . VAL A 1 206 ? 9.173 3.825 9.200 1.00 94.62 206 VAL A N 1
ATOM 1650 C CA . VAL A 1 206 ? 8.438 3.690 10.460 1.00 94.62 206 VAL A CA 1
ATOM 1651 C C . VAL A 1 206 ? 7.334 2.665 10.266 1.00 94.62 206 VAL A C 1
ATOM 1653 O O . VAL A 1 206 ? 6.516 2.784 9.358 1.00 94.62 206 VAL A O 1
ATOM 1656 N N . SER A 1 207 ? 7.309 1.664 11.136 1.00 96.38 207 SER A N 1
ATOM 1657 C CA . SER A 1 207 ? 6.243 0.671 11.229 1.00 96.38 207 SER A CA 1
ATOM 1658 C C . SER A 1 207 ? 5.313 0.990 12.397 1.00 96.38 207 SER A C 1
ATOM 1660 O O . SER A 1 207 ? 5.762 1.464 13.441 1.00 96.38 207 SER A O 1
ATOM 1662 N N . PHE A 1 208 ? 4.024 0.726 12.217 1.00 97.81 208 PHE A N 1
ATOM 1663 C CA . PHE A 1 208 ? 2.999 0.760 13.253 1.00 97.81 208 PHE A CA 1
ATOM 1664 C C . PHE A 1 208 ? 2.335 -0.610 13.328 1.00 97.81 208 PHE A C 1
ATOM 1666 O O . PH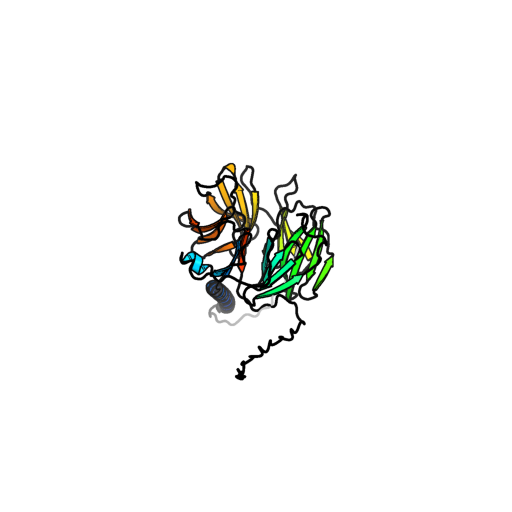E A 1 208 ? 1.709 -1.049 12.360 1.00 97.81 208 PHE A O 1
ATOM 1673 N N . ASP A 1 209 ? 2.472 -1.268 14.471 1.00 98.12 209 ASP A N 1
ATOM 1674 C CA . ASP A 1 209 ? 1.846 -2.556 14.744 1.00 98.12 209 ASP A CA 1
ATOM 1675 C C . ASP A 1 209 ? 0.350 -2.348 15.019 1.00 98.12 209 ASP A C 1
ATOM 1677 O O . ASP A 1 209 ? -0.034 -1.586 15.911 1.00 98.12 209 ASP A O 1
ATOM 1681 N N . LEU A 1 210 ? -0.519 -2.995 14.234 1.00 98.00 210 LEU A N 1
ATOM 1682 C CA . LEU A 1 210 ? -1.965 -2.826 14.374 1.00 98.00 210 LEU A CA 1
ATOM 1683 C C . LEU A 1 210 ? -2.531 -3.479 15.633 1.00 98.00 210 LEU A C 1
ATOM 1685 O O . LEU A 1 210 ? -3.594 -3.052 16.084 1.00 98.00 210 LEU A O 1
ATOM 1689 N N . LEU A 1 211 ? -1.876 -4.501 16.179 1.00 96.94 211 LEU A N 1
ATOM 1690 C CA . LEU A 1 211 ? -2.302 -5.209 17.379 1.00 96.94 211 LEU A CA 1
ATOM 1691 C C . LEU A 1 211 ? -1.930 -4.417 18.634 1.00 96.94 211 LEU A C 1
ATOM 1693 O O . LEU A 1 211 ? -2.794 -4.146 19.470 1.00 96.94 211 LEU A O 1
ATOM 1697 N N . THR A 1 212 ? -0.657 -4.050 18.772 1.00 97.19 212 THR A N 1
ATOM 1698 C CA . THR A 1 212 ? -0.158 -3.351 19.966 1.00 97.19 212 THR A CA 1
ATOM 1699 C C . THR A 1 212 ? -0.353 -1.838 19.896 1.00 97.19 212 THR A C 1
ATOM 1701 O O . THR A 1 212 ? -0.275 -1.176 20.930 1.00 97.19 212 THR A O 1
ATOM 1704 N N . GLU A 1 213 ? -0.634 -1.292 18.709 1.00 97.25 213 GLU A N 1
ATOM 1705 C CA . GLU A 1 213 ? -0.732 0.148 18.435 1.00 97.25 213 GLU A CA 1
ATOM 1706 C C . GLU A 1 213 ? 0.568 0.904 18.782 1.00 97.25 213 GLU A C 1
ATOM 1708 O O . GLU A 1 213 ? 0.535 2.043 19.253 1.00 97.25 213 GLU A O 1
ATOM 1713 N N . THR A 1 214 ? 1.726 0.269 18.559 1.00 97.06 214 THR A N 1
ATOM 1714 C CA . THR A 1 214 ? 3.055 0.833 18.853 1.00 97.06 214 THR A CA 1
ATOM 1715 C C . THR A 1 214 ? 3.902 1.032 17.603 1.00 97.06 214 THR A C 1
ATOM 1717 O O . THR A 1 214 ? 3.765 0.302 16.623 1.00 97.06 214 THR A O 1
ATOM 1720 N N . TYR A 1 215 ? 4.829 1.991 17.665 1.00 96.44 215 TYR A N 1
ATOM 1721 C CA . TYR A 1 215 ? 5.764 2.279 16.580 1.00 96.44 215 TYR A CA 1
ATOM 1722 C C . TYR A 1 215 ? 7.078 1.514 16.729 1.00 96.44 215 TYR A C 1
ATOM 1724 O O . TYR A 1 215 ? 7.548 1.262 17.838 1.00 96.44 215 TYR A O 1
ATOM 1732 N N . SER A 1 216 ? 7.707 1.188 15.606 1.00 94.38 216 SER A N 1
ATOM 1733 C CA . SER A 1 216 ? 9.069 0.651 15.542 1.00 94.38 216 SER A CA 1
ATOM 1734 C C . SER A 1 216 ? 9.762 1.126 14.271 1.00 94.38 216 SER A C 1
ATOM 1736 O O . SER A 1 216 ? 9.103 1.398 13.266 1.00 94.38 216 SER A O 1
ATOM 1738 N N . GLN A 1 217 ? 11.087 1.233 14.301 1.00 91.94 217 GLN A N 1
ATOM 1739 C CA . GLN A 1 217 ? 11.875 1.567 13.116 1.00 91.94 217 GLN A CA 1
ATOM 1740 C C . GLN A 1 217 ? 12.296 0.299 12.382 1.00 91.94 217 GLN A C 1
ATOM 1742 O O . GLN A 1 217 ? 12.662 -0.696 13.005 1.00 91.94 217 GLN A O 1
ATOM 1747 N N . VAL A 1 218 ? 12.259 0.362 11.057 1.00 91.50 218 VAL A N 1
ATOM 1748 C CA . VAL A 1 218 ? 12.763 -0.679 10.164 1.00 91.50 218 VAL A CA 1
ATOM 1749 C C . VAL A 1 218 ? 14.028 -0.150 9.494 1.00 91.50 218 VAL A C 1
ATOM 1751 O O . VAL A 1 218 ? 14.126 1.042 9.186 1.00 91.50 218 VAL A O 1
ATOM 1754 N N . SER A 1 219 ? 15.012 -1.028 9.287 1.00 90.25 219 SER A N 1
ATOM 1755 C CA . SER A 1 219 ? 16.211 -0.685 8.521 1.00 90.25 219 SER A CA 1
ATOM 1756 C C . SER A 1 219 ? 15.826 -0.213 7.116 1.00 90.25 219 SER A C 1
ATOM 1758 O O . SER A 1 219 ? 14.786 -0.598 6.584 1.00 90.25 219 SER A O 1
ATOM 1760 N N . HIS A 1 220 ? 16.665 0.608 6.494 1.00 88.06 220 HIS A N 1
ATOM 1761 C CA . HIS A 1 220 ? 16.483 1.040 5.110 1.00 88.06 220 HIS A CA 1
ATOM 1762 C C . HIS A 1 220 ? 17.641 0.530 4.234 1.00 88.06 220 HIS A C 1
ATOM 1764 O O . HIS A 1 220 ? 18.726 0.248 4.755 1.00 88.06 220 HIS A O 1
ATOM 1770 N N . PRO A 1 221 ? 17.452 0.433 2.907 1.00 89.62 221 PRO A N 1
ATOM 1771 C CA . PRO A 1 221 ? 18.532 0.127 1.978 1.00 89.62 221 PRO A CA 1
ATOM 1772 C C . PRO A 1 221 ? 19.705 1.108 2.053 1.00 89.62 221 PRO A C 1
ATOM 1774 O O . PRO A 1 221 ? 19.542 2.285 2.389 1.00 89.62 221 PRO A O 1
ATOM 1777 N N . GLN A 1 222 ? 20.888 0.633 1.665 1.00 86.94 222 GLN A N 1
ATOM 1778 C CA . GLN A 1 222 ? 22.020 1.500 1.348 1.00 86.94 222 GLN A CA 1
ATOM 1779 C C . GLN A 1 222 ? 21.877 1.969 -0.096 1.00 86.94 222 GLN A C 1
ATOM 1781 O O . GLN A 1 222 ? 22.093 1.204 -1.029 1.00 86.94 222 GL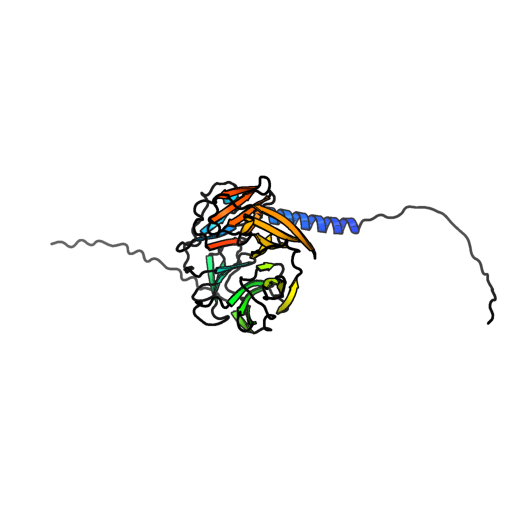N A O 1
ATOM 1786 N N . TYR A 1 223 ? 21.458 3.217 -0.267 1.00 82.94 223 TYR A N 1
ATOM 1787 C CA . TYR A 1 223 ? 21.219 3.783 -1.588 1.00 82.94 223 TYR A CA 1
ATOM 1788 C C . TYR A 1 223 ? 22.489 4.379 -2.188 1.00 82.94 223 TYR A C 1
ATOM 1790 O O . TYR A 1 223 ? 23.279 4.997 -1.473 1.00 82.94 223 TYR A O 1
ATOM 1798 N N . ASP A 1 224 ? 22.584 4.343 -3.514 1.00 79.81 224 ASP A N 1
ATOM 1799 C CA . ASP A 1 224 ? 23.603 5.094 -4.240 1.00 79.81 224 ASP A CA 1
ATOM 1800 C C . ASP A 1 224 ? 23.440 6.609 -4.047 1.00 79.81 224 ASP A C 1
ATOM 1802 O O . ASP A 1 224 ? 22.338 7.130 -3.791 1.00 79.81 224 ASP A O 1
ATOM 1806 N N . GLU A 1 225 ? 24.550 7.327 -4.225 1.00 77.75 225 GLU A N 1
ATOM 1807 C CA . GLU A 1 225 ? 24.583 8.786 -4.246 1.00 77.75 225 GLU A CA 1
ATOM 1808 C C . GLU A 1 225 ? 23.707 9.363 -5.372 1.00 77.75 225 GLU A C 1
ATOM 1810 O O . GLU A 1 225 ? 23.524 8.770 -6.443 1.00 77.75 225 GLU A O 1
ATOM 1815 N N . GLY A 1 226 ? 23.162 10.553 -5.113 1.00 78.94 226 GLY A N 1
ATOM 1816 C CA . GLY A 1 226 ? 22.304 11.287 -6.039 1.00 78.94 226 GLY A CA 1
ATOM 1817 C C . GLY A 1 226 ? 20.910 11.578 -5.488 1.00 78.94 226 GLY A C 1
ATOM 1818 O O . GLY A 1 226 ? 20.428 10.938 -4.543 1.00 78.94 226 GLY A O 1
ATOM 1819 N N . GLU A 1 227 ? 20.278 12.575 -6.107 1.00 82.56 227 GLU A N 1
ATOM 1820 C CA . GLU A 1 227 ? 18.885 12.935 -5.864 1.00 82.56 227 GLU A CA 1
ATOM 1821 C C . GLU A 1 227 ? 17.970 11.809 -6.351 1.00 82.56 227 GLU A C 1
ATOM 1823 O O . GLU A 1 227 ? 18.086 11.327 -7.482 1.00 82.56 227 GLU A O 1
ATOM 1828 N N . LYS A 1 228 ? 17.071 11.376 -5.470 1.00 85.12 228 LYS A N 1
ATOM 1829 C CA . LYS A 1 228 ? 16.184 10.239 -5.697 1.00 85.12 228 LYS A CA 1
ATOM 1830 C C . LYS A 1 228 ? 14.865 10.444 -4.973 1.00 85.12 228 LYS A C 1
ATOM 1832 O O . LYS A 1 228 ? 14.814 11.010 -3.880 1.00 85.12 228 LYS A O 1
ATOM 1837 N N . ARG A 1 229 ? 13.800 9.937 -5.582 1.00 85.94 229 ARG A N 1
ATOM 1838 C CA . ARG A 1 229 ? 12.492 9.759 -4.949 1.00 85.94 229 ARG A CA 1
ATOM 1839 C C . ARG A 1 229 ? 12.421 8.340 -4.413 1.00 85.94 229 ARG A C 1
ATOM 1841 O O . ARG A 1 229 ? 12.789 7.418 -5.138 1.00 85.94 229 ARG A O 1
ATOM 1848 N N . LEU A 1 230 ? 11.923 8.171 -3.193 1.00 88.62 230 LEU A N 1
ATOM 1849 C CA . LEU A 1 230 ? 11.613 6.847 -2.677 1.00 88.62 230 LEU A CA 1
ATOM 1850 C C . LEU A 1 230 ? 10.106 6.600 -2.670 1.00 88.62 230 LEU A C 1
ATOM 1852 O O . LEU A 1 230 ? 9.307 7.499 -2.418 1.00 88.62 230 LEU A O 1
ATOM 1856 N N . ASP A 1 231 ? 9.713 5.362 -2.899 1.00 89.19 231 ASP A N 1
ATOM 1857 C CA . ASP A 1 231 ? 8.342 4.918 -2.696 1.00 89.19 231 ASP A CA 1
ATOM 1858 C C . ASP A 1 231 ? 8.379 3.543 -2.013 1.00 89.19 231 ASP A C 1
ATOM 1860 O O . ASP A 1 231 ? 9.277 2.737 -2.270 1.00 89.19 231 ASP A O 1
ATOM 1864 N N . LEU A 1 232 ? 7.443 3.284 -1.096 1.00 91.25 232 LEU A N 1
ATOM 1865 C CA . LEU A 1 232 ? 7.301 1.974 -0.457 1.00 91.25 232 LEU A CA 1
ATOM 1866 C C . LEU A 1 232 ? 6.301 1.116 -1.219 1.00 91.25 232 LEU A C 1
ATOM 1868 O O . LEU A 1 232 ? 5.303 1.606 -1.748 1.00 91.25 232 LEU A O 1
ATOM 1872 N N . GLY A 1 233 ? 6.550 -0.186 -1.208 1.00 90.44 233 GLY A N 1
ATOM 1873 C CA . GLY A 1 233 ? 5.653 -1.183 -1.763 1.00 90.44 233 GLY A CA 1
ATOM 1874 C C . GLY A 1 233 ? 5.793 -2.525 -1.062 1.00 90.44 233 GLY A C 1
ATOM 1875 O O . GLY A 1 233 ? 6.583 -2.697 -0.130 1.00 90.44 233 GLY A O 1
ATOM 1876 N N . VAL A 1 234 ? 5.016 -3.483 -1.552 1.00 88.88 234 VAL A N 1
ATOM 1877 C CA . VAL A 1 234 ? 5.135 -4.890 -1.190 1.00 88.88 234 VAL A CA 1
ATOM 1878 C C . VAL A 1 234 ? 5.375 -5.679 -2.469 1.00 88.88 234 VAL A C 1
ATOM 1880 O O . VAL A 1 234 ? 4.658 -5.515 -3.456 1.00 88.88 234 VAL A O 1
ATOM 1883 N N . LEU A 1 235 ? 6.394 -6.533 -2.451 1.00 86.50 235 LEU A N 1
ATOM 1884 C CA . LEU A 1 235 ? 6.769 -7.379 -3.572 1.00 86.50 235 LEU A CA 1
ATOM 1885 C C . LEU A 1 235 ? 7.015 -8.802 -3.067 1.00 86.50 235 LEU A C 1
ATOM 1887 O O . LEU A 1 235 ? 7.925 -9.024 -2.271 1.00 86.50 235 LEU A O 1
ATOM 1891 N N . ARG A 1 236 ? 6.202 -9.765 -3.529 1.00 84.06 236 ARG A N 1
ATOM 1892 C CA . ARG A 1 236 ? 6.236 -11.176 -3.080 1.00 84.06 236 ARG A CA 1
ATOM 1893 C C . ARG A 1 236 ? 6.228 -11.305 -1.548 1.00 84.06 236 ARG A C 1
ATOM 1895 O O . ARG A 1 236 ? 7.120 -11.930 -0.973 1.00 84.06 236 ARG A O 1
ATOM 1902 N N . ASP A 1 237 ? 5.255 -10.651 -0.911 1.00 86.69 237 ASP A N 1
ATOM 1903 C CA . ASP A 1 237 ? 5.053 -10.637 0.548 1.00 86.69 237 ASP A CA 1
ATOM 1904 C C . ASP A 1 237 ? 6.244 -10.106 1.360 1.00 86.69 237 ASP A C 1
ATOM 1906 O O . ASP A 1 237 ? 6.429 -10.438 2.532 1.00 86.69 237 ASP A O 1
ATOM 1910 N N . ARG A 1 238 ? 7.073 -9.262 0.742 1.00 91.38 238 ARG A N 1
ATOM 1911 C CA . ARG A 1 238 ? 8.180 -8.571 1.406 1.00 91.38 238 ARG A CA 1
ATOM 1912 C C . ARG A 1 238 ? 8.089 -7.083 1.173 1.00 91.38 238 ARG A C 1
ATOM 1914 O O . ARG A 1 238 ? 7.641 -6.635 0.119 1.00 91.38 238 ARG A O 1
ATOM 1921 N N . LEU A 1 239 ? 8.558 -6.324 2.154 1.00 93.12 239 LEU A N 1
ATOM 1922 C CA . LEU A 1 239 ? 8.664 -4.883 2.027 1.00 93.12 239 LEU A CA 1
ATOM 1923 C C . LEU A 1 239 ? 9.691 -4.554 0.939 1.00 93.12 239 LEU A C 1
ATOM 1925 O O . LEU A 1 239 ? 10.776 -5.141 0.908 1.00 93.12 239 LEU A O 1
ATOM 1929 N N . CYS A 1 240 ? 9.355 -3.624 0.051 1.00 93.31 240 CYS A N 1
ATOM 1930 C CA . CYS A 1 240 ? 10.276 -3.131 -0.961 1.00 93.31 240 CYS A CA 1
ATOM 1931 C C . CYS A 1 240 ? 10.324 -1.601 -0.988 1.00 93.31 240 CYS A C 1
ATOM 1933 O O . CYS A 1 240 ? 9.326 -0.934 -0.712 1.00 93.31 240 CYS A O 1
ATOM 1935 N N . VAL A 1 241 ? 11.476 -1.054 -1.369 1.00 92.56 241 VAL A N 1
ATOM 1936 C CA . VAL A 1 241 ? 11.674 0.373 -1.632 1.00 92.56 241 VAL A CA 1
ATOM 1937 C C . VAL A 1 241 ? 12.019 0.551 -3.103 1.00 92.56 241 VAL A C 1
ATOM 1939 O O . VAL A 1 241 ? 12.981 -0.034 -3.598 1.00 92.56 241 VAL A O 1
ATOM 1942 N N . LEU A 1 242 ? 11.250 1.389 -3.789 1.00 90.94 242 LEU A N 1
ATOM 1943 C CA . LEU A 1 242 ? 11.542 1.845 -5.138 1.00 90.94 242 LEU A CA 1
ATOM 1944 C C . LEU A 1 242 ? 12.374 3.121 -5.026 1.00 90.94 242 LEU A C 1
ATOM 1946 O O . LEU A 1 242 ? 11.914 4.113 -4.470 1.00 90.94 242 LEU A O 1
ATOM 1950 N N . SER A 1 243 ? 13.596 3.097 -5.546 1.00 90.44 243 SER A N 1
ATOM 1951 C CA . SER A 1 243 ? 14.518 4.226 -5.560 1.00 90.44 243 SER A CA 1
ATOM 1952 C C . SER A 1 243 ? 14.629 4.784 -6.971 1.00 90.44 243 SER A C 1
ATOM 1954 O O . SER A 1 243 ? 15.317 4.226 -7.819 1.00 90.44 243 SER A O 1
ATOM 1956 N N . SER A 1 244 ? 13.892 5.858 -7.242 1.00 88.38 244 SER A N 1
ATOM 1957 C CA . SER A 1 244 ? 13.750 6.441 -8.577 1.00 88.38 244 SER A CA 1
ATOM 1958 C C . SER A 1 244 ? 14.718 7.607 -8.778 1.00 88.38 244 SER A C 1
ATOM 1960 O O . SER A 1 244 ? 14.587 8.653 -8.135 1.00 88.38 244 SER A O 1
ATOM 1962 N N . TYR A 1 245 ? 15.653 7.446 -9.713 1.00 86.31 245 TYR A N 1
ATOM 1963 C CA . TYR A 1 245 ? 16.688 8.413 -10.070 1.00 86.31 245 TYR A CA 1
ATOM 1964 C C . TYR A 1 245 ? 16.316 9.114 -11.379 1.00 86.31 245 TYR A C 1
ATOM 1966 O O . TYR A 1 245 ? 16.635 8.637 -12.468 1.00 86.31 245 TYR A O 1
ATOM 1974 N N . GLY A 1 246 ? 15.654 10.272 -11.280 1.00 80.81 246 GLY A N 1
ATOM 1975 C CA . GLY A 1 246 ? 15.140 11.000 -12.450 1.00 80.81 246 GLY A CA 1
ATOM 1976 C C . GLY A 1 246 ? 16.210 11.317 -13.501 1.00 80.81 246 GLY A C 1
ATOM 1977 O O . GLY A 1 246 ? 15.996 11.073 -14.682 1.00 80.81 246 GLY A O 1
ATOM 1978 N N . GLN A 1 247 ? 17.397 11.766 -13.078 1.00 81.44 247 GLN A N 1
ATOM 1979 C CA . GLN A 1 247 ? 18.500 12.106 -13.993 1.00 81.44 247 GLN A CA 1
ATOM 1980 C C . GLN A 1 247 ? 19.111 10.892 -14.707 1.00 81.44 247 GLN A C 1
ATOM 1982 O O . GLN A 1 247 ? 19.658 11.029 -15.795 1.00 81.44 247 GLN A O 1
ATOM 1987 N N . LYS A 1 248 ? 19.041 9.711 -14.083 1.00 85.50 248 LYS A N 1
ATOM 1988 C CA . LYS A 1 248 ? 19.567 8.455 -14.634 1.00 85.50 248 LYS A CA 1
ATOM 1989 C C . LYS A 1 248 ? 18.498 7.664 -15.396 1.00 85.50 248 LYS A C 1
ATOM 1991 O O . LYS A 1 248 ? 18.820 6.617 -15.945 1.00 85.50 248 LYS A O 1
ATOM 1996 N N . ALA A 1 249 ? 17.248 8.136 -15.386 1.00 87.38 249 ALA A N 1
ATOM 1997 C CA . ALA A 1 249 ? 16.097 7.445 -15.952 1.00 87.38 249 ALA A CA 1
ATOM 1998 C C . ALA A 1 249 ? 16.014 5.971 -15.501 1.00 87.38 249 ALA A C 1
ATOM 2000 O O . ALA A 1 249 ? 15.806 5.070 -16.309 1.00 87.38 249 ALA A O 1
ATOM 2001 N N . VAL A 1 250 ? 16.239 5.714 -14.209 1.00 88.25 250 VAL A N 1
ATOM 2002 C CA . VAL A 1 250 ? 16.250 4.357 -13.642 1.00 88.25 250 VAL A CA 1
ATOM 2003 C C . VAL A 1 250 ? 15.549 4.330 -12.290 1.00 88.25 250 VAL A C 1
ATOM 2005 O O . VAL A 1 250 ? 15.661 5.274 -11.504 1.00 88.25 250 VAL A O 1
ATOM 2008 N N . THR A 1 251 ? 14.856 3.232 -12.005 1.00 90.31 251 THR A N 1
ATOM 2009 C CA . THR A 1 251 ? 14.385 2.896 -10.661 1.00 90.31 251 THR A CA 1
ATOM 2010 C C . THR A 1 251 ? 15.027 1.596 -10.203 1.00 90.31 251 THR A C 1
ATOM 2012 O O . THR A 1 251 ? 14.843 0.562 -10.843 1.00 90.31 251 THR A O 1
ATOM 2015 N N . ASP A 1 252 ? 15.704 1.633 -9.059 1.00 91.69 252 ASP A N 1
ATOM 2016 C CA . ASP A 1 252 ? 16.146 0.429 -8.356 1.00 91.69 252 ASP A CA 1
ATOM 2017 C C . ASP A 1 252 ? 15.062 -0.061 -7.401 1.00 91.69 252 ASP A C 1
ATOM 2019 O O . ASP A 1 252 ? 14.455 0.724 -6.672 1.00 91.69 252 ASP A O 1
ATOM 2023 N N . ILE A 1 253 ? 14.832 -1.367 -7.374 1.00 92.12 253 ILE A N 1
ATOM 2024 C CA . ILE A 1 253 ? 13.872 -2.019 -6.492 1.00 92.12 253 ILE A CA 1
ATOM 2025 C C . ILE A 1 253 ? 14.650 -2.805 -5.448 1.00 92.12 253 ILE A C 1
ATOM 2027 O O . ILE A 1 253 ? 15.196 -3.880 -5.708 1.00 92.12 253 ILE A O 1
ATOM 2031 N N . TRP A 1 254 ? 14.658 -2.270 -4.236 1.00 93.75 254 TRP A N 1
ATOM 2032 C CA . TRP A 1 254 ? 15.262 -2.902 -3.077 1.00 93.75 254 TRP A CA 1
ATOM 2033 C C . TRP A 1 254 ? 14.219 -3.735 -2.355 1.00 93.75 254 TRP A C 1
ATOM 2035 O O . TRP A 1 254 ? 13.140 -3.235 -2.052 1.00 93.75 254 TRP A O 1
ATOM 2045 N N . VAL A 1 255 ? 14.530 -4.991 -2.053 1.00 93.50 255 VAL A N 1
ATOM 2046 C CA . VAL A 1 255 ? 13.626 -5.901 -1.341 1.00 93.50 255 VAL A CA 1
ATOM 2047 C C . VAL A 1 255 ? 14.254 -6.281 -0.011 1.00 93.50 255 VAL A C 1
ATOM 2049 O O . VAL A 1 255 ? 15.440 -6.612 0.053 1.00 93.50 255 VAL A O 1
ATOM 2052 N N . MET A 1 256 ? 13.454 -6.235 1.049 1.00 93.56 256 MET A N 1
ATOM 2053 C CA . MET A 1 256 ? 13.884 -6.656 2.373 1.00 93.56 256 MET A CA 1
ATOM 2054 C C . MET A 1 256 ? 14.011 -8.184 2.419 1.00 93.56 256 MET A C 1
ATOM 2056 O O . MET A 1 256 ? 13.113 -8.925 2.003 1.00 93.56 256 MET A O 1
ATOM 2060 N N . GLN A 1 257 ? 15.147 -8.660 2.914 1.00 89.88 257 GLN A N 1
ATOM 2061 C CA . GLN A 1 257 ? 15.449 -10.064 3.137 1.00 89.88 257 GLN A CA 1
ATOM 2062 C C . GLN A 1 257 ? 15.982 -10.234 4.556 1.00 89.88 257 GLN A C 1
ATOM 2064 O O . GLN A 1 257 ? 17.088 -9.783 4.873 1.00 89.88 257 GLN A O 1
ATOM 2069 N N . ASP A 1 258 ? 15.178 -10.895 5.387 1.00 85.81 258 ASP A N 1
ATOM 2070 C CA . ASP A 1 258 ? 15.391 -10.999 6.828 1.00 85.81 258 ASP A CA 1
ATOM 2071 C C . ASP A 1 258 ? 15.567 -9.589 7.420 1.00 85.81 258 ASP A C 1
ATOM 2073 O O . ASP A 1 258 ? 14.633 -8.794 7.338 1.00 85.81 258 ASP A O 1
ATOM 2077 N N . ASP A 1 259 ? 16.759 -9.235 7.902 1.00 84.56 259 ASP A N 1
ATOM 2078 C CA . ASP A 1 259 ? 17.063 -7.907 8.461 1.00 84.56 259 ASP A CA 1
ATOM 2079 C C . ASP A 1 259 ? 17.888 -7.004 7.518 1.00 84.56 259 ASP A C 1
ATOM 2081 O O . ASP A 1 259 ? 18.351 -5.927 7.905 1.00 84.56 259 ASP A O 1
ATOM 2085 N N . SER A 1 260 ? 18.095 -7.435 6.271 1.00 90.25 260 SER A N 1
ATOM 2086 C CA . SER A 1 260 ? 18.938 -6.761 5.275 1.00 90.25 260 SER A CA 1
ATOM 2087 C C . SER A 1 260 ? 18.162 -6.378 4.014 1.00 90.25 260 SER A C 1
ATOM 2089 O O . SER A 1 260 ? 17.030 -6.807 3.806 1.00 90.25 260 SER A O 1
ATOM 2091 N N . TRP A 1 261 ? 18.774 -5.563 3.157 1.00 93.94 261 TRP A N 1
ATOM 2092 C CA . TRP A 1 261 ? 18.181 -5.122 1.896 1.00 93.94 261 TRP A CA 1
ATOM 2093 C C . TRP A 1 261 ? 19.053 -5.546 0.727 1.00 93.94 261 TRP A C 1
ATOM 2095 O O . TRP A 1 261 ? 20.263 -5.320 0.739 1.00 93.94 261 TRP A O 1
ATOM 2105 N N . ILE A 1 262 ? 18.424 -6.114 -0.298 1.00 93.81 262 ILE A N 1
ATOM 2106 C CA . ILE A 1 262 ? 19.085 -6.476 -1.551 1.00 93.81 262 ILE A CA 1
ATOM 2107 C C . ILE A 1 262 ? 18.507 -5.644 -2.691 1.00 93.81 262 ILE A C 1
ATOM 2109 O O . ILE A 1 262 ? 17.289 -5.481 -2.780 1.00 93.81 262 ILE A O 1
ATOM 2113 N N . ASN A 1 263 ? 19.363 -5.123 -3.571 1.00 92.62 263 ASN A N 1
ATOM 2114 C CA . ASN A 1 263 ? 18.890 -4.578 -4.839 1.00 92.62 263 ASN A CA 1
ATOM 2115 C C . ASN A 1 263 ? 18.469 -5.766 -5.708 1.00 92.62 263 ASN A C 1
ATOM 2117 O O . ASN A 1 263 ? 19.306 -6.557 -6.141 1.00 92.62 263 ASN A O 1
ATOM 2121 N N . SER A 1 264 ? 17.161 -5.937 -5.878 1.00 89.19 264 SER A N 1
ATOM 2122 C CA . SER A 1 264 ? 16.597 -7.087 -6.574 1.00 89.19 264 SER A CA 1
ATOM 2123 C C . SER A 1 264 ? 16.492 -6.861 -8.077 1.00 89.19 264 SER A C 1
ATOM 2125 O O . SER A 1 264 ? 16.477 -7.843 -8.818 1.00 89.19 264 SER A O 1
ATOM 2127 N N . LEU A 1 265 ? 16.321 -5.614 -8.520 1.00 89.94 265 LEU A N 1
ATOM 2128 C CA . LEU A 1 265 ? 16.040 -5.285 -9.914 1.00 89.94 265 LEU A CA 1
ATOM 2129 C C . LEU A 1 265 ? 16.264 -3.792 -10.178 1.00 89.94 265 LEU A C 1
ATOM 2131 O O . LEU A 1 265 ? 15.768 -2.960 -9.426 1.00 89.94 265 LEU A O 1
ATOM 2135 N N . SER A 1 266 ? 16.898 -3.466 -11.301 1.00 91.31 266 SER A N 1
ATOM 2136 C CA . SER A 1 266 ? 17.014 -2.098 -11.816 1.00 91.31 266 SER A CA 1
ATOM 2137 C C . SER A 1 266 ? 16.206 -1.964 -13.103 1.00 91.31 266 SER A C 1
ATOM 2139 O O . SER A 1 266 ? 16.424 -2.707 -14.059 1.00 91.31 266 SER A O 1
ATOM 2141 N N . ILE A 1 267 ? 15.266 -1.022 -13.134 1.00 90.31 267 ILE A N 1
ATOM 2142 C CA . ILE A 1 267 ? 14.372 -0.782 -14.268 1.00 90.31 267 ILE A CA 1
ATOM 2143 C C . ILE A 1 267 ? 14.732 0.554 -14.917 1.00 90.31 267 ILE A C 1
ATOM 2145 O O . ILE A 1 267 ? 14.471 1.613 -14.346 1.00 90.31 267 ILE A O 1
ATOM 2149 N N . THR A 1 268 ? 15.294 0.510 -16.123 1.00 89.62 268 THR A N 1
ATOM 2150 C CA . THR A 1 268 ? 15.504 1.701 -16.959 1.00 89.62 268 THR A CA 1
ATOM 2151 C C . THR A 1 268 ? 14.183 2.154 -17.569 1.00 89.62 268 THR A C 1
ATOM 2153 O O . THR A 1 268 ? 13.369 1.332 -17.985 1.00 89.62 268 THR A O 1
ATOM 2156 N N . TYR A 1 269 ? 13.945 3.460 -17.603 1.00 86.62 269 TYR A N 1
ATOM 2157 C CA . TYR A 1 269 ? 12.712 4.034 -18.124 1.00 86.62 269 TYR A CA 1
ATOM 2158 C C . TYR A 1 269 ? 12.639 3.895 -19.654 1.00 86.62 269 TYR A C 1
ATOM 2160 O O . TYR A 1 269 ? 13.676 3.877 -20.317 1.00 86.62 269 TYR A O 1
ATOM 2168 N N . PRO A 1 270 ? 11.428 3.841 -20.236 1.00 78.44 270 PRO A N 1
ATOM 2169 C CA . PRO A 1 270 ? 11.256 3.887 -21.688 1.00 78.44 270 PRO A CA 1
ATOM 2170 C C . PRO A 1 270 ? 11.825 5.184 -22.290 1.00 78.44 270 PRO A C 1
ATOM 2172 O O . PRO A 1 270 ? 11.675 6.241 -21.680 1.00 78.44 270 PRO A O 1
ATOM 2175 N N . GLU A 1 271 ? 12.409 5.121 -23.495 1.00 72.50 271 GLU A N 1
ATOM 2176 C CA . GLU A 1 271 ? 13.031 6.280 -24.176 1.00 72.50 271 GLU A CA 1
ATOM 2177 C C . GLU A 1 271 ? 12.058 7.460 -24.381 1.00 72.50 271 GLU A C 1
ATOM 2179 O O . GLU A 1 271 ? 12.448 8.616 -24.238 1.00 72.50 271 GLU A O 1
ATOM 2184 N N . ASP A 1 272 ? 10.772 7.178 -24.616 1.00 66.12 272 ASP A N 1
ATOM 2185 C CA . ASP A 1 272 ? 9.708 8.179 -24.798 1.00 66.12 272 ASP A CA 1
ATOM 2186 C C . ASP A 1 272 ? 9.127 8.715 -23.469 1.00 66.12 272 ASP A C 1
ATOM 2188 O O . ASP A 1 272 ? 7.942 9.063 -23.380 1.00 66.12 272 ASP A O 1
ATOM 2192 N N . HIS A 1 273 ? 9.911 8.748 -22.388 1.00 66.62 273 HIS A N 1
ATOM 2193 C CA . HIS A 1 273 ? 9.446 9.319 -21.128 1.00 66.62 273 HIS A CA 1
ATOM 2194 C C . HIS A 1 273 ? 9.370 10.854 -21.212 1.00 66.62 273 HIS A C 1
ATOM 2196 O O . HIS A 1 273 ? 10.268 11.527 -21.715 1.00 66.62 273 HIS A O 1
ATOM 2202 N N . ASP A 1 274 ? 8.330 11.456 -20.641 1.00 58.97 274 ASP A N 1
ATOM 2203 C CA . ASP A 1 274 ? 8.166 12.918 -20.604 1.00 58.97 274 ASP A CA 1
ATOM 2204 C C . ASP A 1 274 ? 9.119 13.626 -19.612 1.00 58.97 274 ASP A C 1
ATOM 2206 O O . ASP A 1 274 ? 9.055 14.844 -19.451 1.00 58.97 274 ASP A O 1
ATOM 2210 N N . GLY A 1 275 ? 9.992 12.870 -18.932 1.00 55.03 275 GLY A N 1
ATOM 2211 C CA . GLY A 1 275 ? 10.916 13.355 -17.901 1.00 55.03 275 GLY A CA 1
ATOM 2212 C C . GLY A 1 275 ? 10.262 13.609 -16.536 1.00 55.03 275 GLY A C 1
ATOM 2213 O O . GLY A 1 275 ? 10.970 13.844 -15.559 1.00 55.03 275 GLY A O 1
ATOM 2214 N N . TRP A 1 276 ? 8.930 13.522 -16.444 1.00 55.88 276 TRP A N 1
ATOM 2215 C CA . TRP A 1 276 ? 8.148 13.666 -15.208 1.00 55.88 276 TRP A CA 1
ATOM 2216 C C . TRP A 1 276 ? 7.610 12.321 -14.698 1.00 55.88 276 TRP A C 1
ATOM 2218 O O . TRP A 1 276 ? 7.213 12.200 -13.534 1.00 55.88 276 TRP A O 1
ATOM 2228 N N . GLY A 1 277 ? 7.603 11.300 -15.558 1.00 63.81 277 GLY A N 1
ATOM 2229 C CA . GLY A 1 277 ? 7.279 9.923 -15.218 1.00 63.81 277 GLY A CA 1
ATOM 2230 C C . GLY A 1 277 ? 8.288 9.294 -14.254 1.00 63.81 277 GLY A C 1
ATOM 2231 O O . GLY A 1 277 ? 9.498 9.338 -14.456 1.00 63.81 277 GLY A O 1
ATOM 2232 N N . ARG A 1 278 ? 7.765 8.661 -13.205 1.00 71.44 278 ARG A N 1
ATOM 2233 C CA . ARG A 1 278 ? 8.501 7.750 -12.321 1.00 71.44 278 ARG A CA 1
ATOM 2234 C C . ARG A 1 278 ? 7.658 6.516 -12.033 1.00 71.44 278 ARG A C 1
ATOM 2236 O O . ARG A 1 278 ? 6.440 6.543 -12.255 1.00 71.44 278 ARG A O 1
ATOM 2243 N N . LEU A 1 279 ? 8.285 5.473 -11.496 1.00 75.62 279 LEU A N 1
ATOM 2244 C CA . LEU A 1 279 ? 7.555 4.354 -10.910 1.00 75.62 279 LEU A CA 1
ATOM 2245 C C . LEU A 1 279 ? 6.973 4.779 -9.565 1.00 75.62 279 LEU A C 1
ATOM 2247 O O . LEU A 1 279 ? 7.688 5.317 -8.728 1.00 75.62 279 LEU A O 1
ATOM 2251 N N . TRP A 1 280 ? 5.667 4.582 -9.387 1.00 69.81 280 TRP A N 1
ATOM 2252 C CA . TRP A 1 280 ? 4.991 4.942 -8.138 1.00 69.81 280 TRP A CA 1
ATOM 2253 C C . TRP A 1 280 ? 4.988 3.776 -7.158 1.00 69.81 280 TRP A C 1
ATOM 2255 O O . TRP A 1 280 ? 5.385 3.943 -6.017 1.00 69.81 280 TRP A O 1
ATOM 2265 N N . GLN A 1 281 ? 4.552 2.595 -7.598 1.00 67.88 281 GLN A N 1
ATOM 2266 C CA . GLN A 1 281 ? 4.525 1.373 -6.795 1.00 67.88 281 GLN A CA 1
ATOM 2267 C C . GLN A 1 281 ? 4.587 0.147 -7.717 1.00 67.88 281 GLN A C 1
ATOM 2269 O O . GLN A 1 281 ? 4.183 0.208 -8.885 1.00 67.88 281 GLN A O 1
ATOM 2274 N N . THR A 1 282 ? 5.074 -0.971 -7.182 1.00 62.53 282 THR A N 1
ATOM 2275 C CA . THR A 1 282 ? 4.880 -2.306 -7.759 1.00 62.53 282 THR A CA 1
ATOM 2276 C C . THR A 1 282 ? 3.573 -2.879 -7.227 1.00 62.53 282 THR A C 1
ATOM 2278 O O . THR A 1 282 ? 3.379 -2.921 -6.014 1.00 62.53 282 THR A O 1
ATOM 2281 N N . TYR A 1 283 ? 2.684 -3.330 -8.110 1.00 70.62 283 TYR A N 1
ATOM 2282 C CA . TYR A 1 283 ? 1.367 -3.830 -7.692 1.00 70.62 283 TYR A CA 1
ATOM 2283 C C . TYR A 1 283 ? 1.298 -5.349 -7.662 1.00 70.62 283 TYR A C 1
ATOM 2285 O O . TYR A 1 283 ? 0.490 -5.918 -6.934 1.00 70.62 283 TYR A O 1
ATOM 2293 N N . TRP A 1 284 ? 2.119 -6.003 -8.481 1.00 75.69 284 TRP A N 1
ATOM 2294 C CA . TRP A 1 284 ? 2.099 -7.445 -8.641 1.00 75.69 284 TRP A CA 1
ATOM 2295 C C . TRP A 1 284 ? 3.362 -7.939 -9.351 1.00 75.69 284 TRP A C 1
ATOM 2297 O O . TRP A 1 284 ? 3.874 -7.246 -10.233 1.00 75.69 284 TRP A O 1
ATOM 2307 N N . MET A 1 285 ? 3.828 -9.143 -9.010 1.00 77.19 285 MET A N 1
ATOM 2308 C CA . MET A 1 285 ? 4.904 -9.825 -9.727 1.00 77.19 285 MET A CA 1
ATOM 2309 C C . MET A 1 285 ? 4.629 -11.321 -9.838 1.00 77.19 285 MET A C 1
ATOM 2311 O O . MET A 1 285 ? 4.505 -12.022 -8.838 1.00 77.19 285 MET A O 1
ATOM 2315 N N . SER A 1 286 ? 4.628 -11.797 -11.073 1.00 74.69 286 SER A N 1
ATOM 2316 C CA . SER A 1 286 ? 4.563 -13.209 -11.434 1.00 74.69 286 SER A CA 1
ATOM 2317 C C . SER A 1 286 ? 5.756 -14.023 -10.919 1.00 74.69 286 SER A C 1
ATOM 2319 O O . SER A 1 286 ? 6.833 -13.502 -10.592 1.00 74.69 286 SER A O 1
ATOM 2321 N N . ASN A 1 287 ? 5.610 -15.345 -10.972 1.00 75.31 287 ASN A N 1
ATOM 2322 C CA . ASN A 1 287 ? 6.731 -16.268 -10.818 1.00 75.31 287 ASN A CA 1
ATOM 2323 C C . ASN A 1 287 ? 7.706 -16.232 -12.010 1.00 75.31 287 ASN A C 1
ATOM 2325 O O . ASN A 1 287 ? 8.886 -16.510 -11.812 1.00 75.31 287 ASN A O 1
ATOM 2329 N N . ASP A 1 288 ? 7.247 -15.870 -13.216 1.00 76.19 288 ASP A N 1
ATOM 2330 C CA . ASP A 1 288 ? 8.061 -15.835 -14.440 1.00 76.19 288 ASP A CA 1
ATOM 2331 C C . ASP A 1 288 ? 8.777 -14.492 -14.678 1.00 76.19 288 ASP A C 1
ATOM 2333 O O . ASP A 1 288 ? 9.401 -14.318 -15.717 1.00 76.19 288 ASP A O 1
ATOM 2337 N N . GLY A 1 289 ? 8.751 -13.563 -13.716 1.00 80.25 289 GLY A N 1
ATOM 2338 C CA . GLY A 1 289 ? 9.522 -12.308 -13.766 1.00 80.25 289 GLY A CA 1
ATOM 2339 C C . GLY A 1 289 ? 8.792 -11.122 -14.407 1.00 80.25 289 GLY A C 1
ATOM 2340 O O . GLY A 1 289 ? 9.329 -10.024 -14.512 1.00 80.25 289 GLY A O 1
ATOM 2341 N N . LYS A 1 290 ? 7.532 -11.294 -14.795 1.00 84.69 290 LYS A N 1
ATOM 2342 C CA . LYS A 1 290 ? 6.643 -10.198 -15.185 1.00 84.69 290 LYS A CA 1
ATOM 2343 C C . LYS A 1 290 ? 6.139 -9.411 -13.978 1.00 84.69 290 LYS A C 1
ATOM 2345 O O . LYS A 1 290 ? 5.693 -10.017 -13.001 1.00 84.69 290 LYS A O 1
ATOM 2350 N N . ILE A 1 291 ? 6.145 -8.086 -14.072 1.00 85.06 291 ILE A N 1
ATOM 2351 C CA . ILE A 1 291 ? 5.763 -7.150 -13.010 1.00 85.06 291 ILE A CA 1
ATOM 2352 C C . ILE A 1 291 ? 4.743 -6.156 -13.557 1.00 85.06 291 ILE A C 1
ATOM 2354 O O . ILE A 1 291 ? 4.975 -5.528 -14.590 1.00 85.06 291 ILE A O 1
ATOM 2358 N N . LEU A 1 292 ? 3.626 -5.977 -12.850 1.00 85.00 292 LEU A N 1
ATOM 2359 C CA . LEU A 1 292 ? 2.679 -4.911 -13.157 1.00 85.00 292 LEU A CA 1
ATOM 2360 C C . LEU A 1 292 ? 3.113 -3.635 -12.437 1.00 85.00 292 LEU A C 1
ATOM 2362 O O . LEU A 1 292 ? 3.095 -3.553 -11.204 1.00 85.00 292 LEU A O 1
ATOM 2366 N N . ILE A 1 293 ? 3.485 -2.634 -13.223 1.00 84.38 293 ILE A N 1
ATOM 2367 C CA . ILE A 1 293 ? 4.022 -1.370 -12.735 1.00 84.38 293 ILE A CA 1
ATOM 2368 C C . ILE A 1 293 ? 3.247 -0.197 -13.314 1.00 84.38 293 ILE A C 1
ATOM 2370 O O . ILE A 1 293 ? 2.751 -0.232 -14.439 1.00 84.38 293 ILE A O 1
ATOM 2374 N N . ARG A 1 294 ? 3.176 0.885 -12.547 1.00 84.19 294 ARG A N 1
ATOM 2375 C CA . ARG A 1 294 ? 2.688 2.166 -13.048 1.00 84.19 294 ARG A CA 1
ATOM 2376 C C . ARG A 1 294 ? 3.857 3.116 -13.199 1.00 84.19 294 ARG A C 1
ATOM 2378 O O . ARG A 1 294 ? 4.523 3.432 -12.215 1.00 84.19 294 ARG A O 1
ATOM 2385 N N . PHE A 1 295 ? 4.034 3.610 -14.416 1.00 83.50 295 PHE A N 1
ATOM 2386 C CA . PHE A 1 295 ? 5.005 4.638 -14.752 1.00 83.50 295 PHE A CA 1
ATOM 2387 C C . PHE A 1 295 ? 4.253 5.900 -15.187 1.00 83.50 295 PHE A C 1
ATOM 2389 O O . PHE A 1 295 ? 3.530 5.902 -16.187 1.00 83.50 295 PHE A O 1
ATOM 2396 N N . GLY A 1 296 ? 4.354 6.965 -14.387 1.00 81.44 296 GLY A N 1
ATOM 2397 C CA . GLY A 1 296 ? 3.544 8.172 -14.577 1.00 81.44 296 GLY A CA 1
ATOM 2398 C C . GLY A 1 296 ? 2.038 7.877 -14.493 1.00 81.44 296 GLY A C 1
ATOM 2399 O O . GLY A 1 296 ? 1.540 7.412 -13.466 1.00 81.44 296 GLY A O 1
ATOM 2400 N N . TYR A 1 297 ? 1.303 8.141 -15.573 1.00 81.06 297 TYR A N 1
ATOM 2401 C CA . TYR A 1 297 ? -0.140 7.874 -15.677 1.00 81.06 297 TYR A CA 1
ATOM 2402 C C . TYR A 1 297 ? -0.489 6.649 -16.528 1.00 81.06 297 TYR A C 1
ATOM 2404 O O . TYR A 1 297 ? -1.646 6.472 -16.900 1.00 81.06 297 TYR A O 1
ATOM 2412 N N . ARG A 1 298 ? 0.500 5.818 -16.859 1.00 82.75 298 ARG A N 1
ATOM 2413 C CA . ARG A 1 298 ? 0.320 4.612 -17.667 1.00 82.75 298 ARG A CA 1
ATOM 2414 C C . ARG A 1 298 ? 0.684 3.376 -16.864 1.00 82.75 298 ARG A C 1
ATOM 2416 O O . ARG A 1 298 ? 1.555 3.420 -15.990 1.00 82.75 298 ARG A O 1
ATOM 2423 N N . VAL A 1 299 ? 0.020 2.273 -17.178 1.00 84.00 299 VAL A N 1
ATOM 2424 C CA . VAL A 1 299 ? 0.307 0.968 -16.588 1.00 84.00 299 VAL A CA 1
ATOM 2425 C C . VAL A 1 299 ? 1.040 0.123 -17.617 1.00 84.00 299 VAL A C 1
ATOM 2427 O O . VAL A 1 299 ? 0.617 0.013 -18.768 1.00 84.00 299 VAL A O 1
ATOM 2430 N N . PHE A 1 300 ? 2.146 -0.471 -17.193 1.00 84.38 300 PHE A N 1
ATOM 2431 C CA . PHE A 1 300 ? 2.968 -1.339 -18.013 1.00 84.38 300 PHE A CA 1
ATOM 2432 C C . PHE A 1 300 ? 3.093 -2.705 -17.365 1.00 84.38 300 PHE A C 1
ATOM 2434 O O . PHE A 1 300 ? 3.166 -2.842 -16.141 1.00 84.38 300 PHE A O 1
ATOM 2441 N N . LEU A 1 301 ? 3.172 -3.709 -18.223 1.00 86.44 301 LEU A N 1
ATOM 2442 C CA . LEU A 1 301 ? 3.712 -4.999 -17.873 1.00 86.44 301 LEU A CA 1
ATOM 2443 C C . LEU A 1 301 ? 5.201 -4.997 -18.216 1.00 86.44 301 LEU A C 1
ATOM 2445 O O . LEU A 1 301 ? 5.564 -4.889 -19.387 1.00 86.44 301 LEU A O 1
ATOM 2449 N N . TYR A 1 302 ? 6.044 -5.072 -17.195 1.00 87.06 302 TYR A N 1
ATOM 2450 C CA . TYR A 1 302 ? 7.491 -5.160 -17.344 1.00 87.06 302 TYR A CA 1
ATOM 2451 C C . TYR A 1 302 ? 7.933 -6.618 -17.272 1.00 87.06 302 TYR A C 1
ATOM 2453 O O . TYR A 1 302 ? 7.582 -7.304 -16.317 1.00 87.06 302 TYR A O 1
ATOM 2461 N N . ASP A 1 303 ? 8.697 -7.090 -18.251 1.00 88.19 303 ASP A N 1
ATOM 2462 C CA . ASP A 1 303 ? 9.305 -8.423 -18.237 1.00 88.19 303 ASP A CA 1
ATOM 2463 C C . ASP A 1 303 ? 10.770 -8.312 -17.801 1.00 88.19 303 ASP A C 1
ATOM 2465 O O . ASP A 1 303 ? 11.612 -7.769 -18.519 1.00 88.19 303 ASP A O 1
ATOM 2469 N N . SER A 1 304 ? 11.082 -8.825 -16.607 1.00 87.19 304 SER A N 1
ATOM 2470 C CA . SER A 1 304 ? 12.430 -8.735 -16.043 1.00 87.19 304 SER A CA 1
ATOM 2471 C C . SER A 1 304 ? 13.464 -9.585 -16.777 1.00 87.19 304 SER A C 1
ATOM 2473 O O . SER A 1 304 ? 14.655 -9.347 -16.603 1.00 87.19 304 SER A O 1
ATOM 2475 N N . ASN A 1 305 ? 13.054 -10.576 -17.575 1.00 87.56 305 ASN A N 1
ATOM 2476 C CA . ASN A 1 305 ? 13.999 -11.474 -18.244 1.00 87.56 305 ASN A CA 1
ATOM 2477 C C . ASN A 1 305 ? 14.648 -10.828 -19.472 1.00 87.56 305 ASN A C 1
ATOM 2479 O O . ASN A 1 305 ? 15.783 -11.150 -19.811 1.00 87.56 305 ASN A O 1
ATOM 2483 N N . ASN A 1 306 ? 13.920 -9.943 -20.152 1.00 88.00 306 ASN A N 1
ATOM 2484 C CA . ASN A 1 306 ? 14.378 -9.248 -21.359 1.00 88.00 306 ASN A CA 1
ATOM 2485 C C . ASN A 1 306 ? 14.353 -7.716 -21.219 1.00 88.00 306 ASN A C 1
ATOM 2487 O O . ASN A 1 306 ? 14.656 -7.017 -22.183 1.00 88.00 306 ASN A O 1
ATOM 2491 N N . SER A 1 307 ? 13.991 -7.205 -20.038 1.00 88.81 307 SER A N 1
ATOM 2492 C CA . SER A 1 307 ? 13.904 -5.778 -19.716 1.00 88.81 307 SER A CA 1
ATOM 2493 C C . SER A 1 307 ? 12.990 -4.988 -20.658 1.00 88.81 307 SER A C 1
ATOM 2495 O O . SER A 1 307 ? 13.305 -3.863 -21.041 1.00 88.81 307 SER A O 1
ATOM 2497 N N . SER A 1 308 ? 11.850 -5.570 -21.034 1.00 88.25 308 SER A N 1
ATOM 2498 C CA . SER A 1 308 ? 10.895 -4.948 -21.956 1.00 88.25 308 SER A CA 1
ATOM 2499 C C . SER A 1 308 ? 9.632 -4.444 -21.259 1.00 88.25 308 SER A C 1
ATOM 2501 O O . SER A 1 308 ? 9.196 -4.981 -20.239 1.00 88.25 308 SER A O 1
ATOM 2503 N N . PHE A 1 309 ? 9.026 -3.406 -21.837 1.00 86.56 309 PHE A N 1
ATOM 2504 C CA . PHE A 1 309 ? 7.756 -2.839 -21.392 1.00 86.56 309 PHE A CA 1
ATOM 2505 C C . PHE A 1 309 ? 6.667 -3.133 -22.415 1.00 86.56 309 PHE A C 1
ATOM 2507 O O . PHE A 1 309 ? 6.806 -2.813 -23.593 1.00 86.56 309 PHE A O 1
ATOM 2514 N N . THR A 1 310 ? 5.542 -3.660 -21.945 1.00 86.56 310 THR A N 1
ATOM 2515 C CA . THR A 1 310 ? 4.311 -3.772 -22.729 1.00 86.56 310 THR A CA 1
ATOM 2516 C C . THR A 1 310 ? 3.263 -2.848 -22.126 1.00 86.56 310 THR A C 1
ATOM 2518 O O . THR A 1 310 ? 2.903 -2.991 -20.957 1.00 86.56 310 THR A O 1
ATOM 2521 N N . LEU A 1 311 ? 2.782 -1.873 -22.901 1.00 83.44 311 LEU A N 1
ATOM 2522 C CA . LEU A 1 311 ? 1.718 -0.973 -22.455 1.00 83.44 311 LEU A CA 1
ATOM 2523 C C . LEU A 1 311 ? 0.420 -1.761 -22.256 1.00 83.44 311 LEU A C 1
ATOM 2525 O O . LEU A 1 311 ? -0.020 -2.491 -23.145 1.00 83.44 311 LEU A O 1
ATOM 2529 N N . VAL A 1 312 ? -0.227 -1.572 -21.108 1.00 80.44 312 VAL A N 1
ATOM 2530 C CA . VAL A 1 312 ? -1.567 -2.110 -20.884 1.00 80.44 312 VAL A CA 1
ATOM 2531 C C . VAL A 1 312 ? -2.581 -1.156 -21.513 1.00 80.44 312 VAL A C 1
ATOM 2533 O O . VAL A 1 312 ? -2.813 -0.055 -21.012 1.00 80.44 312 VAL A O 1
ATOM 2536 N N . ASN A 1 313 ? -3.191 -1.573 -22.624 1.00 73.44 313 ASN A N 1
ATOM 2537 C CA . ASN A 1 313 ? -4.129 -0.740 -23.382 1.00 73.44 313 ASN A CA 1
ATOM 2538 C C . ASN A 1 313 ? -5.279 -0.194 -22.519 1.00 73.44 313 ASN A C 1
ATOM 2540 O O . ASN A 1 313 ? -5.804 -0.883 -21.636 1.00 73.44 313 ASN A O 1
ATOM 2544 N N . GLU A 1 314 ? -5.707 1.032 -22.842 1.00 71.31 314 GLU A N 1
ATOM 2545 C CA . GLU A 1 314 ? -6.817 1.764 -22.207 1.00 71.31 314 GLU A CA 1
ATOM 2546 C C . GLU A 1 314 ? -6.593 2.092 -20.719 1.00 71.31 314 GLU A C 1
ATOM 2548 O O . GLU A 1 314 ? -7.539 2.406 -20.000 1.00 71.31 314 GLU A O 1
ATOM 2553 N N . THR A 1 315 ? -5.344 2.040 -20.249 1.00 71.88 315 THR A N 1
ATOM 2554 C CA . THR A 1 315 ? -4.953 2.496 -18.903 1.00 71.88 315 THR A CA 1
ATOM 2555 C C . THR A 1 315 ? -4.313 3.885 -18.913 1.00 71.88 315 THR A C 1
ATOM 2557 O O . THR A 1 315 ? -3.672 4.283 -17.942 1.00 71.88 315 THR A O 1
ATOM 2560 N N . ASP A 1 316 ? -4.478 4.644 -19.998 1.00 74.38 316 ASP A N 1
ATOM 2561 C CA . ASP A 1 316 ? -4.047 6.040 -20.052 1.00 74.38 316 ASP A CA 1
ATOM 2562 C C . ASP A 1 316 ? -4.785 6.877 -18.998 1.00 74.38 316 ASP A C 1
ATOM 2564 O O . ASP A 1 316 ? -5.980 6.686 -18.775 1.00 74.38 316 ASP A O 1
ATOM 2568 N N . ASP A 1 317 ? -4.084 7.827 -18.376 1.00 81.31 317 ASP A N 1
ATOM 2569 C CA . ASP A 1 317 ? -4.589 8.640 -17.256 1.00 81.31 317 ASP A CA 1
ATOM 2570 C C . ASP A 1 317 ? -4.999 7.812 -16.016 1.00 81.31 317 ASP A C 1
ATOM 2572 O O . ASP A 1 317 ? -5.920 8.155 -15.265 1.00 81.31 317 ASP A O 1
ATOM 2576 N N . CYS A 1 318 ? -4.310 6.689 -15.787 1.00 82.38 318 CYS A N 1
ATOM 2577 C CA . CYS A 1 318 ? -4.493 5.866 -14.599 1.00 82.38 318 CYS A CA 1
ATOM 2578 C C . CYS A 1 318 ? -3.936 6.578 -13.358 1.00 82.38 318 CYS A C 1
ATOM 2580 O O . CYS A 1 318 ? -2.760 6.951 -13.285 1.00 82.38 318 CYS A O 1
ATOM 2582 N N . ARG A 1 319 ? -4.794 6.746 -12.348 1.00 83.56 319 ARG A N 1
ATOM 2583 C CA . ARG A 1 319 ? -4.515 7.484 -11.107 1.00 83.56 319 ARG A CA 1
ATOM 2584 C C . ARG A 1 319 ? -4.045 6.584 -9.975 1.00 83.56 319 ARG A C 1
ATOM 2586 O O . ARG A 1 319 ? -3.342 7.079 -9.097 1.00 83.56 319 ARG A O 1
ATOM 2593 N N . TRP A 1 320 ? -4.397 5.300 -10.001 1.00 84.56 320 TRP A N 1
ATOM 2594 C CA . TRP A 1 320 ? -3.866 4.253 -9.122 1.00 84.56 320 TRP A CA 1
ATOM 2595 C C . TRP A 1 320 ? -4.294 2.861 -9.606 1.00 84.56 320 TRP A C 1
ATOM 2597 O O . TRP A 1 320 ? -5.302 2.710 -10.300 1.00 84.56 320 TRP A O 1
ATOM 2607 N N . VAL A 1 321 ? -3.510 1.853 -9.220 1.00 83.69 321 VAL A N 1
ATOM 2608 C CA . VAL A 1 321 ? -3.743 0.424 -9.467 1.00 83.69 321 VAL A CA 1
ATOM 2609 C C . VAL A 1 321 ? -3.668 -0.297 -8.123 1.00 83.69 321 VAL A C 1
ATOM 2611 O O . VAL A 1 321 ? -2.957 0.145 -7.228 1.00 83.69 321 VAL A O 1
ATOM 2614 N N . CYS A 1 322 ? -4.411 -1.384 -7.966 1.00 85.50 322 CYS A N 1
ATOM 2615 C CA . CYS A 1 322 ? -4.374 -2.246 -6.793 1.00 85.50 322 CYS A CA 1
ATOM 2616 C C . CYS A 1 322 ? -4.492 -3.700 -7.235 1.00 85.50 322 CYS A C 1
ATOM 2618 O O . CYS A 1 322 ? -5.395 -4.020 -8.007 1.00 85.50 322 CYS A O 1
ATOM 2620 N N . SER A 1 323 ? -3.655 -4.589 -6.717 1.00 82.88 323 SER A N 1
ATOM 2621 C CA . SER A 1 323 ? -3.963 -6.020 -6.687 1.00 82.88 323 SER A CA 1
ATOM 2622 C C . SER A 1 323 ? -4.839 -6.327 -5.469 1.00 82.88 323 SER A C 1
ATOM 2624 O O . SER A 1 323 ? -4.742 -5.677 -4.420 1.00 82.88 323 SER A O 1
ATOM 2626 N N . PHE A 1 324 ? -5.765 -7.269 -5.618 1.00 84.50 324 PHE A N 1
ATOM 2627 C CA . PHE A 1 324 ? -6.588 -7.746 -4.515 1.00 84.50 324 PHE A CA 1
ATOM 2628 C C . PHE A 1 324 ? -6.973 -9.213 -4.708 1.00 84.50 324 PHE A C 1
ATOM 2630 O O . PHE A 1 324 ? -7.188 -9.681 -5.830 1.00 84.50 324 PHE A O 1
ATOM 2637 N N . ASP A 1 325 ? -7.112 -9.912 -3.585 1.00 84.38 325 ASP A N 1
ATOM 2638 C CA . ASP A 1 325 ? -7.684 -11.253 -3.536 1.00 84.38 325 ASP A CA 1
ATOM 2639 C C . ASP A 1 325 ? -9.211 -11.195 -3.628 1.00 84.38 325 ASP A C 1
ATOM 2641 O O . ASP A 1 325 ? -9.861 -10.397 -2.943 1.00 84.38 325 ASP A O 1
ATOM 2645 N N . GLU A 1 326 ? -9.815 -12.085 -4.411 1.00 86.44 326 GLU A N 1
ATOM 2646 C CA . GLU A 1 326 ? -11.261 -12.272 -4.332 1.00 86.44 326 GLU A CA 1
ATOM 2647 C C . GLU A 1 326 ? -11.671 -12.809 -2.959 1.00 86.44 326 GLU A C 1
ATOM 2649 O O . GLU A 1 326 ? -11.050 -13.709 -2.397 1.00 86.44 326 GLU A O 1
ATOM 2654 N N . SER A 1 327 ? -12.732 -12.236 -2.397 1.00 88.75 327 SER A N 1
ATOM 2655 C CA . SER A 1 327 ? -13.101 -12.488 -1.007 1.00 88.75 327 SER A CA 1
ATOM 2656 C C . SER A 1 327 ? -14.566 -12.176 -0.743 1.00 88.75 327 SER A C 1
ATOM 2658 O O . SER A 1 327 ? -15.128 -11.225 -1.287 1.00 88.75 327 SER A O 1
ATOM 2660 N N . LEU A 1 328 ? -15.185 -12.936 0.161 1.00 91.12 328 LEU A N 1
ATOM 2661 C CA . LEU A 1 328 ? -16.539 -12.672 0.662 1.00 91.12 328 LEU A CA 1
ATOM 2662 C C . LEU A 1 328 ? -16.550 -11.847 1.957 1.00 91.12 328 LEU A C 1
ATOM 2664 O O . LEU A 1 328 ? -17.609 -11.675 2.562 1.00 91.12 328 LEU A O 1
ATOM 2668 N N . VAL A 1 329 ? -15.396 -11.324 2.387 1.00 91.12 329 VAL A N 1
ATOM 2669 C CA . VAL A 1 329 ? -15.303 -10.486 3.587 1.00 91.12 329 VAL A CA 1
ATOM 2670 C C . VAL A 1 329 ? -16.242 -9.287 3.467 1.00 91.12 329 VAL A C 1
ATOM 2672 O O . VAL A 1 329 ? -16.221 -8.536 2.490 1.00 91.12 329 VAL A O 1
ATOM 2675 N N . SER A 1 330 ? -17.071 -9.081 4.486 1.00 91.62 330 SER A N 1
ATOM 2676 C CA . SER A 1 330 ? -17.952 -7.921 4.538 1.00 91.62 330 SER A CA 1
ATOM 2677 C C . SER A 1 330 ? -17.146 -6.666 4.896 1.00 91.62 330 SER A C 1
ATOM 2679 O O . SER A 1 330 ? -16.535 -6.631 5.964 1.00 91.62 330 SER A O 1
ATOM 2681 N N . PRO A 1 331 ? -17.209 -5.587 4.095 1.00 91.88 331 PRO A N 1
ATOM 2682 C CA . PRO A 1 331 ? -16.617 -4.297 4.457 1.00 91.88 331 PRO A CA 1
ATOM 2683 C C . PRO A 1 331 ? -17.424 -3.572 5.541 1.00 91.88 331 PRO A C 1
ATOM 2685 O O . PRO A 1 331 ? -17.096 -2.457 5.932 1.00 91.88 331 PRO A O 1
ATOM 2688 N N . ILE A 1 332 ? -18.516 -4.179 6.001 1.00 86.50 332 ILE A N 1
ATOM 2689 C CA . ILE A 1 332 ? -19.394 -3.683 7.046 1.00 86.50 332 ILE A CA 1
ATOM 2690 C C . ILE A 1 332 ? -19.200 -4.637 8.215 1.00 86.50 332 ILE A C 1
ATOM 2692 O O . ILE A 1 332 ? -19.578 -5.806 8.111 1.00 86.50 332 ILE A O 1
ATOM 2696 N N . GLY A 1 333 ? -18.579 -4.154 9.295 1.00 71.75 333 GLY A N 1
ATOM 2697 C CA . GLY A 1 333 ? -18.257 -4.978 10.462 1.00 71.75 333 GLY A CA 1
ATOM 2698 C C . GLY A 1 333 ? -19.473 -5.744 11.010 1.00 71.75 333 GLY A C 1
ATOM 2699 O O . GLY A 1 333 ? -20.618 -5.388 10.697 1.00 71.75 333 GLY A O 1
ATOM 2700 N N . PRO A 1 334 ? -19.262 -6.781 11.837 1.00 67.00 334 PRO A N 1
ATOM 2701 C CA . PRO A 1 334 ? -20.324 -7.662 12.324 1.00 67.00 334 PRO A CA 1
ATOM 2702 C C . PRO A 1 334 ? -21.527 -6.891 12.901 1.00 67.00 334 PRO A C 1
ATOM 2704 O O . PRO A 1 334 ? -21.379 -5.870 13.570 1.00 67.00 334 PRO A O 1
ATOM 2707 N N . GLY A 1 335 ? -22.747 -7.367 12.613 1.00 54.62 335 GLY A N 1
ATOM 2708 C CA . GLY A 1 335 ? -23.981 -6.866 13.239 1.00 54.62 335 GLY A CA 1
ATOM 2709 C C . GLY A 1 335 ? -24.898 -5.963 12.399 1.00 54.62 335 GLY A C 1
ATOM 2710 O O . GLY A 1 335 ? -25.919 -5.521 12.920 1.00 54.62 335 GLY A O 1
ATOM 2711 N N . ILE A 1 336 ? -24.622 -5.700 11.113 1.00 50.28 336 ILE A N 1
ATOM 2712 C CA . ILE A 1 336 ? -25.625 -5.098 10.206 1.00 50.28 336 ILE A CA 1
ATOM 2713 C C . ILE A 1 336 ? -26.326 -6.200 9.407 1.00 50.28 336 ILE A C 1
ATOM 2715 O O . ILE A 1 336 ? -25.727 -6.857 8.562 1.00 50.28 336 ILE A O 1
ATOM 2719 N N . ARG A 1 337 ? -27.629 -6.383 9.651 1.00 41.59 337 ARG A N 1
ATOM 2720 C CA . ARG A 1 337 ? -28.523 -7.101 8.734 1.00 41.59 337 ARG A CA 1
ATOM 2721 C C . ARG A 1 337 ? -29.142 -6.080 7.788 1.00 41.59 337 ARG A C 1
ATOM 2723 O O . ARG A 1 337 ? -29.943 -5.256 8.226 1.00 41.59 337 ARG A O 1
ATOM 2730 N N . TYR A 1 338 ? -28.840 -6.147 6.495 1.00 47.06 338 TYR A N 1
ATOM 2731 C CA . TYR A 1 338 ? -29.685 -5.460 5.523 1.00 47.06 338 TYR A CA 1
ATOM 2732 C C . TYR A 1 338 ? -31.021 -6.194 5.417 1.00 47.06 338 TYR A C 1
ATOM 2734 O O . TYR A 1 338 ? -31.070 -7.393 5.149 1.00 47.06 338 TYR A O 1
ATOM 2742 N N . ARG A 1 339 ? -32.130 -5.462 5.564 1.00 37.69 339 ARG A N 1
ATOM 2743 C CA . ARG A 1 339 ? -33.373 -5.860 4.901 1.00 37.69 339 ARG A CA 1
ATOM 2744 C C . ARG A 1 339 ? -33.165 -5.595 3.416 1.00 37.69 339 ARG A C 1
ATOM 2746 O O . ARG A 1 339 ? -33.216 -4.440 2.997 1.00 37.69 339 ARG A O 1
ATOM 2753 N N . LEU A 1 340 ? -32.923 -6.648 2.637 1.00 33.88 340 LEU A N 1
ATOM 2754 C CA . LEU A 1 340 ? -33.048 -6.591 1.182 1.00 33.88 340 LEU A CA 1
ATOM 2755 C C . LEU A 1 340 ? -34.445 -6.038 0.866 1.00 33.88 340 LEU A C 1
ATOM 2757 O O . LEU A 1 340 ? -35.451 -6.711 1.092 1.00 33.88 340 LEU A O 1
ATOM 2761 N N . ARG A 1 341 ? -34.533 -4.785 0.408 1.00 35.25 341 ARG A N 1
ATOM 2762 C CA . ARG A 1 341 ? -35.783 -4.264 -0.146 1.00 35.25 341 ARG A CA 1
ATOM 2763 C C . ARG A 1 341 ? -35.929 -4.885 -1.527 1.00 35.25 341 ARG A C 1
ATOM 2765 O O . ARG A 1 341 ? -35.309 -4.425 -2.481 1.00 35.25 341 ARG A O 1
ATOM 2772 N N . SER A 1 342 ? -36.721 -5.948 -1.622 1.00 31.88 342 SER A N 1
ATOM 2773 C CA . SER A 1 342 ? -37.166 -6.461 -2.909 1.00 31.88 342 SER A CA 1
ATOM 2774 C C . SER A 1 342 ? -38.048 -5.401 -3.568 1.00 31.88 342 SER A C 1
ATOM 2776 O O . SER A 1 342 ? -39.141 -5.077 -3.102 1.00 31.88 342 SER A O 1
ATOM 2778 N N . TRP A 1 343 ? -37.554 -4.813 -4.652 1.00 33.72 343 TRP A N 1
ATOM 2779 C CA . TRP A 1 343 ? -38.378 -3.988 -5.520 1.00 33.72 343 TRP A CA 1
ATOM 2780 C C . TRP A 1 343 ? -39.278 -4.928 -6.320 1.00 33.72 343 TRP A C 1
ATOM 2782 O O . TRP A 1 343 ? -38.850 -5.538 -7.295 1.00 33.72 343 TRP A O 1
ATOM 2792 N N . LYS A 1 344 ? -40.537 -5.085 -5.896 1.00 31.77 344 LYS A N 1
ATOM 2793 C CA . LYS A 1 344 ? -41.560 -5.668 -6.769 1.00 31.77 344 LYS A CA 1
ATOM 2794 C C . LYS A 1 344 ? -41.863 -4.654 -7.869 1.00 31.77 344 LYS A C 1
ATOM 2796 O O . LYS A 1 344 ? -42.538 -3.655 -7.626 1.00 31.77 344 LYS A O 1
ATOM 2801 N N . VAL A 1 345 ? -41.366 -4.920 -9.072 1.00 34.38 345 VAL A N 1
ATOM 2802 C CA . VAL A 1 345 ? -41.804 -4.241 -10.293 1.00 34.38 345 VAL A CA 1
ATOM 2803 C C . VAL A 1 345 ? -43.295 -4.539 -10.470 1.00 34.38 345 VAL A C 1
ATOM 2805 O O . VAL A 1 345 ? -43.684 -5.685 -10.682 1.00 34.38 345 VAL A O 1
ATOM 2808 N N . LYS A 1 346 ? -44.154 -3.522 -10.333 1.00 33.31 346 LYS A N 1
ATOM 2809 C CA . LYS A 1 346 ? -45.556 -3.621 -10.755 1.00 33.31 346 LYS A CA 1
ATOM 2810 C C . LYS A 1 346 ? -45.590 -3.503 -12.277 1.00 33.31 346 LYS A C 1
ATOM 2812 O O . LYS A 1 346 ? -45.455 -2.405 -12.808 1.00 33.31 346 LYS A O 1
ATOM 2817 N N . SER A 1 347 ? -45.796 -4.617 -12.970 1.00 35.12 347 SER A N 1
ATOM 2818 C CA . SER A 1 347 ? -46.204 -4.608 -14.372 1.00 35.12 347 SER A CA 1
ATOM 2819 C C . SER A 1 347 ? -47.598 -3.979 -14.476 1.00 35.12 347 SER A C 1
ATOM 2821 O O . SER A 1 347 ? -48.587 -4.582 -14.062 1.00 35.12 347 SER A O 1
ATOM 2823 N N . ARG A 1 348 ? -47.693 -2.756 -15.007 1.00 36.19 348 ARG A N 1
ATOM 2824 C CA . ARG A 1 348 ? -48.951 -2.246 -15.564 1.00 36.19 348 ARG A CA 1
ATOM 2825 C C . ARG A 1 348 ? -49.107 -2.869 -16.950 1.00 36.19 348 ARG A C 1
ATOM 2827 O O . ARG A 1 348 ? -48.490 -2.392 -17.896 1.00 36.19 348 ARG A O 1
ATOM 2834 N N . MET A 1 349 ? -49.897 -3.936 -17.065 1.00 33.97 349 MET A N 1
ATOM 2835 C CA . MET A 1 349 ? -50.520 -4.250 -18.351 1.00 33.97 349 MET A CA 1
ATOM 2836 C C . MET A 1 349 ? -51.578 -3.175 -18.601 1.00 33.97 349 MET A C 1
ATOM 2838 O O . MET A 1 349 ? -52.456 -2.967 -17.765 1.00 33.97 349 MET A O 1
ATOM 2842 N N . GLY A 1 350 ? -51.432 -2.437 -19.698 1.00 33.56 350 GLY A N 1
ATOM 2843 C CA . GLY A 1 350 ? -52.460 -1.527 -20.175 1.00 33.56 350 GLY A CA 1
ATOM 2844 C C . GLY A 1 350 ? -53.580 -2.330 -20.822 1.00 33.56 350 GLY A C 1
ATOM 2845 O O . GLY A 1 350 ? -53.372 -2.939 -21.866 1.00 33.56 350 GLY A O 1
ATOM 2846 N N . GLU A 1 351 ? -54.759 -2.316 -20.211 1.00 33.94 351 GLU A N 1
ATOM 2847 C CA . GLU A 1 351 ? -56.003 -2.599 -20.920 1.00 33.94 351 GLU A CA 1
ATOM 2848 C C . GLU A 1 351 ? -56.356 -1.355 -21.740 1.00 33.94 351 GLU A C 1
ATOM 2850 O O . GLU A 1 351 ? -56.640 -0.285 -21.199 1.00 33.94 351 GLU A O 1
ATOM 2855 N N . SER A 1 352 ? -56.288 -1.486 -23.064 1.00 33.34 352 SER A N 1
ATOM 2856 C CA . SER A 1 352 ? -56.889 -0.526 -23.983 1.00 33.34 352 SER A CA 1
ATOM 2857 C C . SER A 1 352 ? -58.381 -0.840 -24.072 1.00 33.34 352 SER A C 1
ATOM 2859 O O . SER A 1 352 ? -58.784 -1.858 -24.626 1.00 33.34 352 SER A O 1
ATOM 2861 N N . SER A 1 353 ? -59.209 0.028 -23.493 1.00 34.69 353 SER A N 1
ATOM 2862 C CA . SER A 1 353 ? -60.634 0.080 -23.810 1.00 34.69 353 SER A CA 1
ATOM 2863 C C . SER A 1 353 ? -60.845 1.152 -24.874 1.00 34.69 353 SER A C 1
ATOM 2865 O O . SER A 1 353 ? -60.468 2.312 -24.716 1.00 34.69 353 SER A O 1
ATOM 2867 N N . SER A 1 354 ? -61.404 0.721 -25.999 1.00 36.88 354 SER A N 1
ATOM 2868 C CA . SER A 1 354 ? -61.913 1.566 -27.067 1.00 36.88 354 SER A CA 1
ATOM 2869 C C . SER A 1 354 ? -63.124 2.358 -26.576 1.00 36.88 354 SER A C 1
ATOM 2871 O O . SER A 1 354 ? -64.089 1.759 -26.100 1.00 36.88 354 SER A O 1
ATOM 2873 N N . SER A 1 355 ? -63.132 3.671 -26.777 1.00 33.44 355 SER A N 1
ATOM 2874 C CA . SER A 1 355 ? -64.363 4.463 -26.781 1.00 33.44 355 SER A CA 1
ATOM 2875 C C . SER A 1 355 ? -64.528 5.130 -28.140 1.00 33.44 355 SER A C 1
ATOM 2877 O O . SER A 1 355 ? -63.658 5.879 -28.578 1.00 33.44 355 SER A O 1
ATOM 2879 N N . ALA A 1 356 ? -65.650 4.812 -28.780 1.00 33.28 356 ALA A N 1
ATOM 2880 C CA . ALA A 1 356 ? -66.191 5.488 -29.945 1.00 33.28 356 ALA A CA 1
ATOM 2881 C C . ALA A 1 356 ? -66.545 6.950 -29.624 1.00 33.28 356 ALA A C 1
ATOM 2883 O O . ALA A 1 356 ? -67.032 7.223 -28.526 1.00 33.28 356 ALA A O 1
ATOM 2884 N N . ILE A 1 357 ? -66.310 7.847 -30.585 1.00 34.31 357 ILE A N 1
ATOM 2885 C CA . ILE A 1 357 ? -67.297 8.645 -31.343 1.00 34.31 357 ILE A CA 1
ATOM 2886 C C . ILE A 1 357 ? -66.596 9.111 -32.619 1.00 34.31 357 ILE A C 1
ATOM 2888 O O . ILE A 1 357 ? -65.433 9.564 -32.508 1.00 34.31 357 ILE A O 1
#